Protein AF-0000000072901431 (afdb_homodimer)

Secondary structure (DSSP, 8-state):
----HHHHHHHHHHHHHHHHHHHHHHHHHHHT----SEEEEEEEEETTEEESSTT--EEEEEHHHHHHHHHTT-S-HHHHHHHHHHHTTB-SSSSS-BBB-TTSPBPPHHHHHHHHT--HHHHHHHHHHHHHTTSEEEEE-SS-TTSEEEEE-TTTEE-SSEEEHHHHHHHHHHHH-/----HHHHHHHHHHHHHHHHHHHHHHHHHHHT----SEEEEEEEEETTEEESSTT--EEEEEHHHHHHHHHTT-S-HHHHHHHHHHHTTB-SSSSS-BBB-TTSPBPPHHHHHHHHT--HHHHHHHHHHHHHTTSEEEEE-SS-TTSEEEEE-TTTEE-SSEEEHHHHHHHHHHHH-

InterPro domains:
  IPR036388 Winged helix-like DNA-binding domain superfamily [G3DSA:1.10.10.10] (54-160)
  IPR036390 Winged helix DNA-binding domain superfamily [SSF46785] (60-162)

Radius of gyration: 23.31 Å; Cα contacts (8 Å, |Δi|>4): 521; chains: 2; bounding box: 61×63×44 Å

Structure (mmCIF, N/CA/C/O backbone):
data_AF-0000000072901431-model_v1
#
loop_
_entity.id
_entity.type
_entity.pdbx_description
1 polymer 'MarR family transcriptional regulator'
#
loop_
_atom_site.group_PDB
_atom_site.id
_atom_site.type_symbol
_atom_site.label_atom_id
_atom_site.label_alt_id
_atom_site.label_comp_id
_atom_site.label_asym_id
_atom_site.label_entity_id
_atom_site.label_seq_id
_atom_site.pdbx_PDB_ins_code
_atom_site.Cartn_x
_atom_site.Cartn_y
_atom_site.Cartn_z
_atom_site.occupancy
_atom_site.B_iso_or_equiv
_atom_site.auth_seq_id
_atom_site.auth_comp_id
_atom_site.auth_asym_id
_atom_site.auth_atom_id
_atom_site.pdbx_PDB_model_num
ATOM 1 N N . MET A 1 1 ? -29.453 25.594 11.492 1 40.88 1 MET A N 1
ATOM 2 C CA . MET A 1 1 ? -29.125 24.234 11.07 1 40.88 1 MET A CA 1
ATOM 3 C C . MET A 1 1 ? -27.656 23.906 11.344 1 40.88 1 MET A C 1
ATOM 5 O O . MET A 1 1 ? -26.766 24.703 11.023 1 40.88 1 MET A O 1
ATOM 9 N N . GLY A 1 2 ? -27.344 23.031 12.352 1 54.34 2 GLY A N 1
ATOM 10 C CA . GLY A 1 2 ? -26.031 22.828 12.969 1 54.34 2 GLY A CA 1
ATOM 11 C C . GLY A 1 2 ? -24.984 22.344 11.984 1 54.34 2 GLY A C 1
ATOM 12 O O . GLY A 1 2 ? -25.312 21.609 11.047 1 54.34 2 GLY A O 1
ATOM 13 N N . GLN A 1 3 ? -24.109 23.125 11.664 1 65.69 3 GLN A N 1
ATOM 14 C CA . GLN A 1 3 ? -23 22.766 10.789 1 65.69 3 GLN A CA 1
ATOM 15 C C . GLN A 1 3 ? -22.531 21.344 11.062 1 65.69 3 GLN A C 1
ATOM 17 O O . GLN A 1 3 ? -22.375 20.938 12.219 1 65.69 3 GLN A O 1
ATOM 22 N N . SER A 1 4 ? -22.75 20.484 10.047 1 76.06 4 SER A N 1
ATOM 23 C CA . SER A 1 4 ? -22.25 19.109 10.195 1 76.06 4 SER A CA 1
ATOM 24 C C . SER A 1 4 ? -20.812 19.094 10.664 1 76.06 4 SER A C 1
ATOM 26 O O . SER A 1 4 ? -20.094 20.094 10.516 1 76.06 4 SER A O 1
ATOM 28 N N . ARG A 1 5 ? -20.406 18.141 11.383 1 74.25 5 ARG A N 1
ATOM 29 C CA . ARG A 1 5 ? -19.047 17.969 11.859 1 74.25 5 ARG A CA 1
ATOM 30 C C . ARG A 1 5 ? -18.047 18.109 10.719 1 74.25 5 ARG A C 1
ATOM 32 O O . ARG A 1 5 ? -17 18.734 10.875 1 74.25 5 ARG A O 1
ATOM 39 N N . GLN A 1 6 ? -18.453 17.531 9.602 1 76.19 6 GLN A N 1
ATOM 40 C CA . GLN A 1 6 ? -17.578 17.625 8.438 1 76.19 6 GLN A CA 1
ATOM 41 C C . GLN A 1 6 ? -17.391 19.078 8.016 1 76.19 6 GLN A C 1
ATOM 43 O O . GLN A 1 6 ? -16.281 19.484 7.68 1 76.19 6 GLN A O 1
ATOM 48 N N . GLU A 1 7 ? -18.406 19.75 8 1 75.38 7 GLU A N 1
ATOM 49 C CA . GLU A 1 7 ? -18.344 21.172 7.617 1 75.38 7 GLU A CA 1
ATOM 50 C C . GLU A 1 7 ? -17.5 21.969 8.609 1 75.38 7 GLU A C 1
ATOM 52 O O . GLU A 1 7 ? -16.734 22.859 8.211 1 75.38 7 GLU A O 1
ATOM 57 N N . PHE A 1 8 ? -17.766 21.656 9.82 1 76.75 8 PHE A N 1
ATOM 58 C CA . PHE A 1 8 ? -17 22.312 10.867 1 76.75 8 PHE A CA 1
ATOM 59 C C . PHE A 1 8 ? -15.5 22.062 10.68 1 76.75 8 PHE A C 1
ATOM 61 O O . PHE A 1 8 ? -14.703 23 10.703 1 76.75 8 PHE A O 1
ATOM 68 N N . LEU A 1 9 ? -15.047 20.828 10.445 1 80.25 9 LEU A N 1
ATOM 69 C CA . LEU A 1 9 ? -13.641 20.469 10.297 1 80.25 9 LEU A CA 1
ATOM 70 C C . LEU A 1 9 ? -13.039 21.125 9.055 1 80.25 9 LEU A C 1
ATOM 72 O O . LEU A 1 9 ? -11.898 21.578 9.078 1 80.25 9 LEU A O 1
ATOM 76 N N . GLN A 1 10 ? -13.758 21.141 8.102 1 80.44 10 GLN A N 1
ATOM 77 C CA . GLN A 1 10 ? -13.297 21.812 6.887 1 80.44 10 GLN A CA 1
ATOM 78 C C . GLN A 1 10 ? -13.047 23.297 7.137 1 80.44 10 GLN A C 1
ATOM 80 O O . GLN A 1 10 ? -12.062 23.844 6.648 1 80.44 10 GLN A O 1
ATOM 85 N N . GLU A 1 11 ? -13.938 23.953 7.781 1 78.19 11 GLU A N 1
ATOM 86 C CA . GLU A 1 11 ? -13.75 25.344 8.141 1 78.19 11 GLU A CA 1
ATOM 87 C C . GLU A 1 11 ? -12.477 25.547 8.953 1 78.19 11 GLU A C 1
ATOM 89 O O . GLU A 1 11 ? -11.711 26.484 8.711 1 78.19 11 GLU A O 1
ATOM 94 N N . LEU A 1 12 ? -12.328 24.719 9.883 1 78.62 12 LEU A N 1
ATOM 95 C CA . LEU A 1 12 ? -11.133 24.797 10.719 1 78.62 12 LEU A CA 1
ATOM 96 C C . LEU A 1 12 ? -9.867 24.672 9.867 1 78.62 12 LEU A C 1
ATOM 98 O O . LEU A 1 12 ? -8.891 25.391 10.094 1 78.62 12 LEU A O 1
ATOM 102 N N . GLN A 1 13 ? -9.883 23.703 9 1 82.5 13 GLN A N 1
ATOM 103 C CA . GLN A 1 13 ? -8.758 23.5 8.102 1 82.5 13 GLN A CA 1
ATOM 104 C C . GLN A 1 13 ? -8.461 24.766 7.297 1 82.5 13 GLN A C 1
ATOM 106 O O . GLN A 1 13 ? -7.301 25.172 7.18 1 82.5 13 GLN A O 1
ATOM 111 N N . GLU A 1 14 ? -9.406 25.375 6.805 1 80.62 14 GLU A N 1
ATOM 112 C CA . GLU A 1 14 ? -9.234 26.562 5.969 1 80.62 14 GLU A CA 1
ATOM 113 C C . GLU A 1 14 ? -8.711 27.734 6.777 1 80.62 14 GLU A C 1
ATOM 115 O O . GLU A 1 14 ? -7.75 28.406 6.375 1 80.62 14 GLU A O 1
ATOM 120 N N . VAL A 1 15 ? -9.367 28 7.879 1 76.94 15 VAL A N 1
ATOM 121 C CA . VAL A 1 15 ? -8.961 29.109 8.742 1 76.94 15 VAL A CA 1
ATOM 122 C C . VAL A 1 15 ? -7.539 28.875 9.242 1 76.94 15 VAL A C 1
ATOM 124 O O . VAL A 1 15 ? -6.715 29.797 9.219 1 76.94 15 VAL A O 1
ATOM 127 N N . GLY A 1 16 ? -7.34 27.625 9.641 1 78.06 16 GLY A N 1
ATOM 128 C CA . GLY A 1 16 ? -6.012 27.297 10.133 1 78.06 16 GLY A CA 1
ATOM 129 C C . GLY A 1 16 ? -4.922 27.5 9.094 1 78.06 16 GLY A C 1
ATOM 130 O O . GLY A 1 16 ? -3.859 28.047 9.398 1 78.06 16 GLY A O 1
ATOM 131 N N . GLN A 1 17 ? -5.184 27.031 7.902 1 84.12 17 GLN A N 1
ATOM 132 C CA . GLN A 1 17 ? -4.215 27.156 6.816 1 84.12 17 GLN A CA 1
ATOM 133 C C . GLN A 1 17 ? -3.869 28.609 6.547 1 84.12 17 GLN A C 1
ATOM 135 O O . GLN A 1 17 ? -2.697 28.969 6.379 1 84.12 17 GLN A O 1
ATOM 140 N N . ILE A 1 18 ? -4.828 29.531 6.527 1 80 18 ILE A N 1
ATOM 141 C CA . ILE A 1 18 ? -4.621 30.938 6.266 1 80 18 ILE A CA 1
ATOM 142 C C . ILE A 1 18 ? -3.775 31.562 7.379 1 80 18 ILE A C 1
ATOM 144 O O . ILE A 1 18 ? -2.814 32.281 7.109 1 80 18 ILE A O 1
ATOM 148 N N . ILE A 1 19 ? -4.082 31.219 8.516 1 78.38 19 ILE A N 1
ATOM 149 C CA . ILE A 1 19 ? -3.42 31.812 9.68 1 78.38 19 ILE A CA 1
ATOM 150 C C . ILE A 1 19 ? -1.957 31.375 9.711 1 78.38 19 ILE A C 1
ATOM 152 O O . ILE A 1 19 ? -1.062 32.188 9.922 1 78.38 19 ILE A O 1
ATOM 156 N N . VAL A 1 20 ? -1.787 30.109 9.461 1 80.44 20 VAL A N 1
ATOM 157 C CA . VAL A 1 20 ? -0.427 29.594 9.562 1 80.44 20 VAL A CA 1
ATOM 158 C C . VAL A 1 20 ? 0.434 30.172 8.445 1 80.44 20 VAL A C 1
ATOM 160 O O . VAL A 1 20 ? 1.586 30.562 8.672 1 80.44 20 VAL A O 1
ATOM 163 N N . ASN A 1 21 ? -0.063 30.219 7.312 1 81.5 21 ASN A N 1
ATOM 164 C CA . ASN A 1 21 ? 0.688 30.812 6.207 1 81.5 21 ASN A CA 1
ATOM 165 C C . ASN A 1 21 ? 1.12 32.25 6.52 1 81.5 21 ASN A C 1
ATOM 167 O O . ASN A 1 21 ? 2.275 32.594 6.293 1 81.5 21 ASN A O 1
ATOM 171 N N . ASN A 1 22 ? 0.231 33 7.035 1 80.88 22 ASN A N 1
ATOM 172 C CA . ASN A 1 22 ? 0.525 34.406 7.355 1 80.88 22 ASN A CA 1
ATOM 173 C C . ASN A 1 22 ? 1.545 34.531 8.484 1 80.88 22 ASN A C 1
ATOM 175 O O . ASN A 1 22 ? 2.461 35.344 8.414 1 80.88 22 ASN A O 1
ATOM 179 N N . ALA A 1 23 ? 1.368 33.719 9.445 1 75.94 23 ALA A N 1
ATOM 180 C CA . ALA A 1 23 ? 2.268 33.75 10.602 1 75.94 23 ALA A CA 1
ATOM 181 C C . ALA A 1 23 ? 3.689 33.375 10.195 1 75.94 23 ALA A C 1
ATOM 183 O O . ALA A 1 23 ? 4.656 33.969 10.664 1 75.94 23 ALA A O 1
ATOM 184 N N . ILE A 1 24 ? 3.807 32.438 9.375 1 78.44 24 ILE A N 1
ATOM 185 C CA . ILE A 1 24 ? 5.121 31.969 8.953 1 78.44 24 ILE A CA 1
ATOM 186 C C . ILE A 1 24 ? 5.777 33.031 8.07 1 78.44 24 ILE A C 1
ATOM 188 O O . ILE A 1 24 ? 6.973 33.312 8.203 1 78.44 24 ILE A O 1
ATOM 192 N N . LYS A 1 25 ? 5.016 33.531 7.238 1 80.5 25 LYS A N 1
ATOM 193 C CA . LYS A 1 25 ? 5.531 34.625 6.422 1 80.5 25 LYS A CA 1
ATOM 194 C C . LYS A 1 25 ? 6.082 35.75 7.293 1 80.5 25 LYS A C 1
ATOM 196 O O . LYS A 1 25 ? 7.18 36.25 7.043 1 80.5 25 LYS A O 1
ATOM 201 N N . ASP A 1 26 ? 5.328 36.125 8.289 1 78.62 26 ASP A N 1
ATOM 202 C CA . ASP A 1 26 ? 5.742 37.188 9.219 1 78.62 26 ASP A CA 1
ATOM 203 C C . ASP A 1 26 ? 7.039 36.812 9.922 1 78.62 26 ASP A C 1
ATOM 205 O O . ASP A 1 26 ? 7.934 37.625 10.094 1 78.62 26 ASP A O 1
ATOM 209 N N . HIS A 1 27 ? 7.074 35.562 10.312 1 76.5 27 HIS A N 1
ATOM 210 C CA . HIS A 1 27 ? 8.258 35.062 11.008 1 76.5 27 HIS A CA 1
ATOM 211 C C . HIS A 1 27 ? 9.484 35.125 10.102 1 76.5 27 HIS A C 1
ATOM 213 O O . HIS A 1 27 ? 10.57 35.5 10.539 1 76.5 27 HIS A O 1
ATOM 219 N N . MET A 1 28 ? 9.305 34.75 8.961 1 79.06 28 MET A N 1
ATOM 220 C CA . MET A 1 28 ? 10.391 34.75 7.984 1 79.06 28 MET A CA 1
ATOM 221 C C . MET A 1 28 ? 10.891 36.188 7.742 1 79.06 28 MET A C 1
ATOM 223 O O . MET A 1 28 ? 12.094 36.438 7.691 1 79.06 28 MET A O 1
ATOM 227 N N . GLU A 1 29 ? 10.039 37.094 7.594 1 79.44 29 GLU A N 1
ATOM 228 C CA . GLU A 1 29 ? 10.383 38.5 7.371 1 79.44 29 GLU A CA 1
ATOM 229 C C . GLU A 1 29 ? 11.102 39.094 8.578 1 79.44 29 GLU A C 1
ATOM 231 O O . GLU A 1 29 ? 12.094 39.812 8.422 1 79.44 29 GLU A O 1
ATOM 236 N N . ALA A 1 30 ? 10.633 38.719 9.734 1 76.88 30 ALA A N 1
ATOM 237 C CA . ALA A 1 30 ? 11.195 39.219 10.977 1 76.88 30 ALA A CA 1
ATOM 238 C C . ALA A 1 30 ? 12.641 38.75 11.164 1 76.88 30 ALA A C 1
ATOM 240 O O . ALA A 1 30 ? 13.453 39.469 11.773 1 76.88 30 ALA A O 1
ATOM 241 N N . HIS A 1 31 ? 12.938 37.594 10.625 1 77.94 31 HIS A N 1
ATOM 242 C CA . HIS A 1 31 ? 14.258 37.031 10.859 1 77.94 31 HIS A CA 1
ATOM 243 C C . HIS A 1 31 ? 15.102 37.062 9.586 1 77.94 31 HIS A C 1
ATOM 245 O O . HIS A 1 31 ? 16.203 36.531 9.555 1 77.94 31 HIS A O 1
ATOM 251 N N . ASP A 1 32 ? 14.594 37.656 8.57 1 78.19 32 ASP A N 1
ATOM 252 C CA . ASP A 1 32 ? 15.289 37.844 7.297 1 78.19 32 ASP A CA 1
ATOM 253 C C . ASP A 1 32 ? 15.688 36.5 6.688 1 78.19 32 ASP A C 1
ATOM 255 O O . ASP A 1 32 ? 16.797 36.344 6.176 1 78.19 32 ASP A O 1
ATOM 259 N N . TYR A 1 33 ? 14.875 35.5 6.984 1 72.75 33 TYR A N 1
ATOM 260 C CA . TYR A 1 33 ? 15.102 34.219 6.309 1 72.75 33 TYR A CA 1
ATOM 261 C C . TYR A 1 33 ? 14.734 34.312 4.832 1 72.75 33 TYR A C 1
ATOM 263 O O . TYR A 1 33 ? 13.719 34.906 4.477 1 72.75 33 TYR A O 1
ATOM 271 N N . LYS A 1 34 ? 15.625 33.875 3.949 1 72.62 34 LYS A N 1
ATOM 272 C CA . LYS A 1 34 ? 15.398 33.906 2.508 1 72.62 34 LYS A CA 1
ATOM 273 C C . LYS A 1 34 ? 15.156 32.5 1.962 1 72.62 34 LYS A C 1
ATOM 275 O O . LYS A 1 34 ? 15.062 32.312 0.748 1 72.62 34 LYS A O 1
ATOM 280 N N . GLU A 1 35 ? 14.977 31.562 2.781 1 64.69 35 GLU A N 1
ATOM 281 C CA . GLU A 1 35 ? 14.82 30.172 2.348 1 64.69 35 GLU A CA 1
ATOM 282 C C . GLU A 1 35 ? 13.484 29.969 1.632 1 64.69 35 GLU A C 1
ATOM 284 O O . GLU A 1 35 ? 12.461 30.484 2.064 1 64.69 35 GLU A O 1
ATOM 289 N N . THR A 1 36 ? 13.75 29.469 0.375 1 74 36 THR A N 1
ATOM 290 C CA . THR A 1 36 ? 12.57 29.125 -0.417 1 74 36 THR A CA 1
ATOM 291 C C . THR A 1 36 ? 12.469 27.625 -0.616 1 74 36 THR A C 1
ATOM 293 O O . THR A 1 36 ? 13.289 26.859 -0.093 1 74 36 THR A O 1
ATOM 296 N N . GLY A 1 37 ? 11.453 27.188 -1.1 1 71.31 37 GLY A N 1
ATOM 297 C CA . GLY A 1 37 ? 11.312 25.797 -1.484 1 71.31 37 GLY A CA 1
ATOM 298 C C . GLY A 1 37 ? 10.625 24.953 -0.426 1 71.31 37 GLY A C 1
ATOM 299 O O . GLY A 1 37 ? 11.102 23.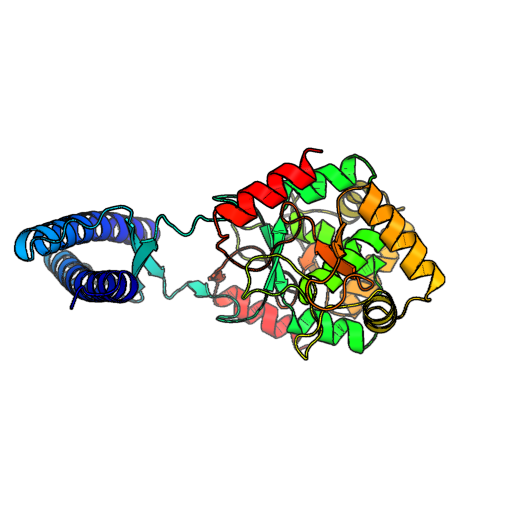859 -0.083 1 71.31 37 GLY A O 1
ATOM 300 N N . TYR A 1 38 ? 9.773 25.5 0.232 1 73.19 38 TYR A N 1
ATOM 301 C CA . TYR A 1 38 ? 8.953 24.734 1.163 1 73.19 38 TYR A CA 1
ATOM 302 C C . TYR A 1 38 ? 7.492 25.156 1.08 1 73.19 38 TYR A C 1
ATOM 304 O O . TYR A 1 38 ? 7.184 26.234 0.571 1 73.19 38 TYR A O 1
ATOM 312 N N . ASP A 1 39 ? 6.547 24.25 1.413 1 78.56 39 ASP A N 1
ATOM 313 C CA . ASP A 1 39 ? 5.141 24.562 1.629 1 78.56 39 ASP A CA 1
ATOM 314 C C . ASP A 1 39 ? 4.68 24.109 3.01 1 78.56 39 ASP A C 1
ATOM 316 O O . ASP A 1 39 ? 5.305 23.234 3.621 1 78.56 39 ASP A O 1
ATOM 320 N N . ILE A 1 40 ? 3.66 24.859 3.479 1 77.81 40 ILE A N 1
ATOM 321 C CA . ILE A 1 40 ? 3.111 24.5 4.781 1 77.81 40 ILE A CA 1
ATOM 322 C C . ILE A 1 40 ? 1.683 23.984 4.617 1 77.81 40 ILE A C 1
ATOM 324 O O . ILE A 1 40 ? 0.884 24.578 3.885 1 77.81 40 ILE A O 1
ATOM 328 N N . SER A 1 41 ? 1.445 22.828 5.156 1 81.19 41 SER A N 1
ATOM 329 C CA . SER A 1 41 ? 0.089 22.281 5.16 1 81.19 41 SER A CA 1
ATOM 330 C C . SER A 1 41 ? -0.384 21.984 6.578 1 81.19 41 SER A C 1
ATOM 332 O O . SER A 1 41 ? 0.413 21.609 7.438 1 81.19 41 SER A O 1
ATOM 334 N N . ILE A 1 42 ? -1.74 22.312 6.852 1 79.31 42 ILE A N 1
ATOM 335 C CA . ILE A 1 42 ? -2.352 22 8.141 1 79.31 42 ILE A CA 1
ATOM 336 C C . ILE A 1 42 ? -3.256 20.781 8.008 1 79.31 42 ILE A C 1
ATOM 338 O O . ILE A 1 42 ? -3.922 20.594 6.984 1 79.31 42 ILE A O 1
ATOM 342 N N . LYS A 1 43 ? -3.17 19.953 8.977 1 77.25 43 LYS A N 1
ATOM 343 C CA . LYS A 1 43 ? -4.059 18.797 9.023 1 77.25 43 LYS A CA 1
ATOM 344 C C . LYS A 1 43 ? -4.883 18.781 10.312 1 77.25 43 LYS A C 1
ATOM 346 O O . LYS A 1 43 ? -4.348 19.016 11.398 1 77.25 43 LYS A O 1
ATOM 351 N N . ILE A 1 44 ? -6.234 18.672 10.117 1 75.75 44 ILE A N 1
ATOM 352 C CA . ILE A 1 44 ? -7.117 18.484 11.266 1 75.75 44 ILE A CA 1
ATOM 353 C C . ILE A 1 44 ? -7.387 16.984 11.469 1 75.75 44 ILE A C 1
ATOM 355 O O . ILE A 1 44 ? -7.887 16.312 10.57 1 75.75 44 ILE A O 1
ATOM 359 N N . ASN A 1 45 ? -6.977 16.531 12.586 1 72.5 45 ASN A N 1
ATOM 360 C CA . ASN A 1 45 ? -7.188 15.133 12.922 1 72.5 45 ASN A CA 1
ATOM 361 C C . ASN A 1 45 ? -8.484 14.93 13.711 1 72.5 45 ASN A C 1
ATOM 363 O O . ASN A 1 45 ? -8.641 15.484 14.797 1 72.5 45 ASN A O 1
ATOM 367 N N . ASP A 1 46 ? -9.438 14.289 13.086 1 71.88 46 ASP A N 1
ATOM 368 C CA . ASP A 1 46 ? -10.703 13.914 13.719 1 71.88 46 ASP A CA 1
ATOM 369 C C . ASP A 1 46 ? -10.516 12.727 14.656 1 71.88 46 ASP A C 1
ATOM 371 O O . ASP A 1 46 ? -10.102 11.648 14.227 1 71.88 46 ASP A O 1
ATOM 375 N N . HIS A 1 47 ? -10.93 12.992 15.875 1 71.56 47 HIS A N 1
ATOM 376 C CA . HIS A 1 47 ? -10.711 11.953 16.875 1 71.56 47 HIS A CA 1
ATOM 377 C C . HIS A 1 47 ? -11.602 10.742 16.609 1 71.56 47 HIS A C 1
ATOM 379 O O . HIS A 1 47 ? -11.359 9.656 17.156 1 71.56 47 HIS A O 1
ATOM 385 N N . ASN A 1 48 ? -12.664 10.953 15.781 1 70.56 48 ASN A N 1
ATOM 386 C CA . ASN A 1 48 ? -13.492 9.805 15.43 1 70.56 48 ASN A CA 1
ATOM 387 C C . ASN A 1 48 ? -12.805 8.922 14.383 1 70.56 48 ASN A C 1
ATOM 389 O O . ASN A 1 48 ? -13.258 7.812 14.109 1 70.56 48 ASN A O 1
ATOM 393 N N . GLN A 1 49 ? -11.781 9.43 13.828 1 72.31 49 GLN A N 1
ATOM 394 C CA . GLN A 1 49 ? -10.953 8.695 12.875 1 72.31 49 GLN A CA 1
ATOM 395 C C . GLN A 1 49 ? -9.562 8.43 13.453 1 72.31 49 GLN A C 1
ATOM 397 O O . GLN A 1 49 ? -8.891 9.344 13.922 1 72.31 49 GLN A O 1
ATOM 402 N N . VAL A 1 50 ? -9.352 7.207 13.562 1 75.25 50 VAL A N 1
ATOM 403 C CA . VAL A 1 50 ? -8.047 6.867 14.109 1 75.25 50 VAL A CA 1
ATOM 404 C C . VAL A 1 50 ? -7.176 6.242 13.016 1 75.25 50 VAL A C 1
ATOM 406 O O . VAL A 1 50 ? -7.688 5.594 12.102 1 75.25 50 VAL A O 1
ATOM 409 N N . PRO A 1 51 ? -5.949 6.594 13.055 1 76.62 51 PRO A N 1
ATOM 410 C CA . PRO A 1 51 ? -5.066 5.926 12.094 1 76.62 51 PRO A CA 1
ATOM 411 C C . PRO A 1 51 ? -5.109 4.402 12.219 1 76.62 51 PRO A C 1
ATOM 413 O O . PRO A 1 51 ? -5.137 3.871 13.336 1 76.62 51 PRO A O 1
ATOM 416 N N . TRP A 1 52 ? -5.32 3.895 11.008 1 80.12 52 TRP A N 1
ATOM 417 C CA . TRP A 1 52 ? -5.18 2.441 11.008 1 80.12 52 TRP A CA 1
ATOM 418 C C . TRP A 1 52 ? -3.717 2.039 11.172 1 80.12 52 TRP A C 1
ATOM 420 O O . TRP A 1 52 ? -2.852 2.504 10.43 1 80.12 52 TRP A O 1
ATOM 430 N N . LYS A 1 53 ? -3.326 1.311 12.156 1 79.5 53 LYS A N 1
ATOM 431 C CA . LYS A 1 53 ? -2.004 0.785 12.477 1 79.5 53 LYS A CA 1
ATOM 432 C C . LYS A 1 53 ? -0.935 1.866 12.344 1 79.5 53 LYS A C 1
ATOM 434 O O . LYS A 1 53 ? -0.105 1.818 11.43 1 79.5 53 LYS A O 1
ATOM 439 N N . ARG A 1 54 ? -0.847 2.629 13.289 1 74.88 54 ARG A N 1
ATOM 440 C CA . ARG A 1 54 ? 0.122 3.719 13.336 1 74.88 54 ARG A CA 1
ATOM 441 C C . ARG A 1 54 ? 1.55 3.184 13.336 1 74.88 54 ARG A C 1
ATOM 443 O O . ARG A 1 54 ? 1.846 2.193 14.008 1 74.88 54 ARG A O 1
ATOM 450 N N . ASN A 1 55 ? 2.398 3.574 12.484 1 78.94 55 ASN A N 1
ATOM 451 C CA . ASN A 1 55 ? 3.836 3.328 12.477 1 78.94 55 ASN A CA 1
ATOM 452 C C . ASN A 1 55 ? 4.168 1.963 11.875 1 78.94 55 ASN A C 1
ATOM 454 O O . ASN A 1 55 ? 5.316 1.518 11.938 1 78.94 55 ASN A O 1
ATOM 458 N N . ALA A 1 56 ? 3.105 1.227 11.516 1 88.31 56 ALA A N 1
ATOM 459 C CA . ALA A 1 56 ? 3.387 -0.062 10.891 1 88.31 56 ALA A CA 1
ATOM 460 C C . ALA A 1 56 ? 4.09 0.121 9.547 1 88.31 56 ALA A C 1
ATOM 462 O O . ALA A 1 56 ? 3.758 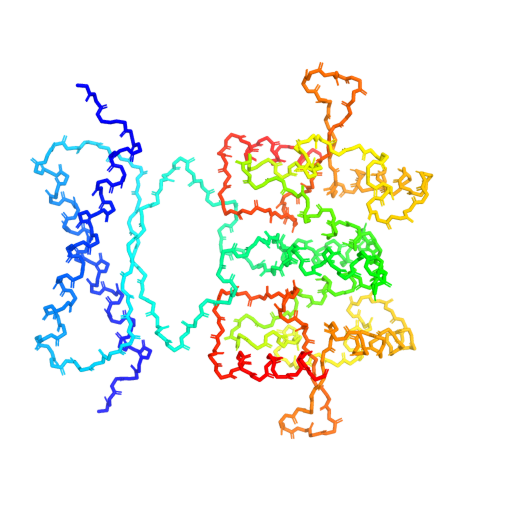1.033 8.789 1 88.31 56 ALA A O 1
ATOM 463 N N . LEU A 1 57 ? 5.047 -0.782 9.359 1 89.5 57 LEU A N 1
ATOM 464 C CA . LEU A 1 57 ? 5.707 -0.799 8.055 1 89.5 57 LEU A CA 1
ATOM 465 C C . LEU A 1 57 ? 4.797 -1.403 6.992 1 89.5 57 LEU A C 1
ATOM 467 O O . LEU A 1 57 ? 4.129 -2.41 7.242 1 89.5 57 LEU A O 1
ATOM 471 N N . PHE A 1 58 ? 4.77 -0.718 5.852 1 92.62 58 PHE A N 1
ATOM 472 C CA . PHE A 1 58 ? 3.965 -1.237 4.754 1 92.62 58 PHE A CA 1
ATOM 473 C C . PHE A 1 58 ? 4.598 -0.893 3.408 1 92.62 58 PHE A C 1
ATOM 475 O O . PHE A 1 58 ? 5.426 0.015 3.322 1 92.62 58 PHE A O 1
ATOM 482 N N . SER A 1 59 ? 4.281 -1.709 2.451 1 93.19 59 SER A N 1
ATOM 483 C CA . SER A 1 59 ? 4.551 -1.366 1.059 1 93.19 59 SER A CA 1
ATOM 484 C C . SER A 1 59 ? 3.273 -0.979 0.324 1 93.19 59 SER A C 1
ATOM 486 O O . SER A 1 59 ? 2.182 -1.418 0.692 1 93.19 59 SER A O 1
ATOM 488 N N . LYS A 1 60 ? 3.459 -0.13 -0.614 1 92.88 60 LYS A N 1
ATOM 489 C CA . LYS A 1 60 ? 2.346 0.337 -1.433 1 92.88 60 LYS A CA 1
ATOM 490 C C . LYS A 1 60 ? 2.252 -0.45 -2.736 1 92.88 60 LYS A C 1
ATOM 492 O O . LYS A 1 60 ? 3.273 -0.768 -3.35 1 92.88 60 LYS A O 1
ATOM 497 N N . VAL A 1 61 ? 1.064 -0.81 -3.109 1 95.25 61 VAL A N 1
ATOM 498 C CA . VAL A 1 61 ? 0.75 -1.326 -4.438 1 95.25 61 VAL A CA 1
ATOM 499 C C . VAL A 1 61 ? -0.105 -0.313 -5.195 1 95.25 61 VAL A C 1
ATOM 501 O O . VAL A 1 61 ? -1.247 -0.046 -4.816 1 95.25 61 VAL A O 1
ATOM 504 N N . PHE A 1 62 ? 0.437 0.173 -6.25 1 94.56 62 PHE A N 1
ATOM 505 C CA . PHE A 1 62 ? -0.29 1.194 -6.996 1 94.56 62 PHE A CA 1
ATOM 506 C C . PHE A 1 62 ? -1.306 0.557 -7.938 1 94.56 62 PHE A C 1
ATOM 508 O O . PHE A 1 62 ? -0.946 -0.264 -8.781 1 94.56 62 PHE A O 1
ATOM 515 N N . VAL A 1 63 ? -2.539 1.01 -7.855 1 93.19 63 VAL A N 1
ATOM 516 C CA . VAL A 1 63 ? -3.713 0.343 -8.414 1 93.19 63 VAL A CA 1
ATOM 517 C C . VAL A 1 63 ? -3.658 0.387 -9.938 1 93.19 63 VAL A C 1
ATOM 519 O O . VAL A 1 63 ? -3.73 -0.652 -10.594 1 93.19 63 VAL A O 1
ATOM 522 N N . LYS A 1 64 ? -3.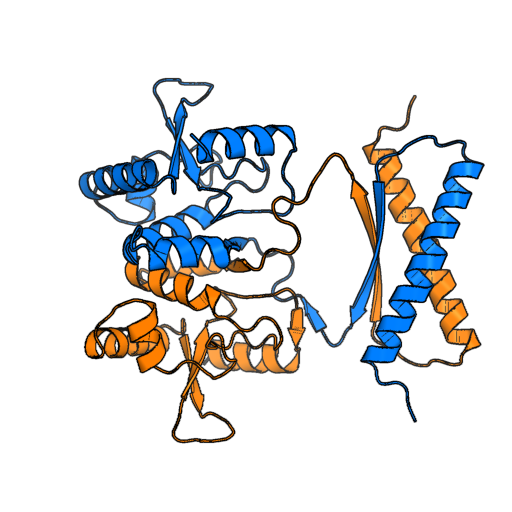432 1.512 -10.445 1 93.38 64 LYS A N 1
ATOM 523 C CA . LYS A 1 64 ? -3.529 1.69 -11.891 1 93.38 64 LYS A CA 1
ATOM 524 C C . LYS A 1 64 ? -2.49 0.845 -12.625 1 93.38 64 LYS A C 1
ATOM 526 O O . LYS A 1 64 ? -2.814 0.156 -13.594 1 93.38 64 LYS A O 1
ATOM 531 N N . GLU A 1 65 ? -1.282 0.88 -12.164 1 92.44 65 GLU A N 1
ATOM 532 C CA . GLU A 1 65 ? -0.201 0.169 -12.844 1 92.44 65 GLU A CA 1
ATOM 533 C C . GLU A 1 65 ? -0.373 -1.342 -12.719 1 92.44 65 GLU A C 1
ATOM 535 O O . GLU A 1 65 ? -0.148 -2.078 -13.68 1 92.44 65 GLU A O 1
ATOM 540 N N . LEU A 1 66 ? -0.773 -1.778 -11.555 1 94.94 66 LEU A N 1
ATOM 541 C CA . LEU A 1 66 ? -1.016 -3.207 -11.391 1 94.94 66 LEU A CA 1
ATOM 542 C C . LEU A 1 66 ? -2.135 -3.678 -12.312 1 94.94 66 LEU A C 1
ATOM 544 O O . LEU A 1 66 ? -1.986 -4.684 -13.008 1 94.94 66 LEU A O 1
ATOM 548 N N . GLU A 1 67 ? -3.186 -2.963 -12.383 1 93.31 67 GLU A N 1
ATOM 549 C CA . GLU A 1 67 ? -4.324 -3.342 -13.211 1 93.31 67 GLU A CA 1
ATOM 550 C C . GLU A 1 67 ? -3.941 -3.371 -14.688 1 93.31 67 GLU A C 1
ATOM 552 O O . GLU A 1 67 ? -4.383 -4.25 -15.43 1 93.31 67 GLU A O 1
ATOM 557 N N . ASN A 1 68 ? -3.166 -2.422 -15.07 1 93.81 68 ASN A N 1
ATOM 558 C CA . ASN A 1 68 ? -2.703 -2.389 -16.453 1 93.81 68 ASN A CA 1
ATOM 559 C C . ASN A 1 68 ? -1.896 -3.635 -16.797 1 93.81 68 ASN A C 1
ATOM 561 O O . ASN A 1 68 ? -2.098 -4.234 -17.859 1 93.81 68 ASN A O 1
ATOM 565 N N . LYS A 1 69 ? -1.039 -4.066 -15.93 1 92.81 69 LYS A N 1
ATOM 566 C CA . LYS A 1 69 ? -0.212 -5.246 -16.156 1 92.81 69 LYS A CA 1
ATOM 567 C C . LYS A 1 69 ? -1.062 -6.516 -16.203 1 92.81 69 LYS A C 1
ATOM 569 O O . LYS A 1 69 ? -0.814 -7.406 -17.016 1 92.81 69 LYS A O 1
ATOM 574 N N . MET A 1 70 ? -2.033 -6.562 -15.359 1 91.5 70 MET A N 1
ATOM 575 C CA . MET A 1 70 ? -2.904 -7.73 -15.297 1 91.5 70 MET A CA 1
ATOM 576 C C . MET A 1 70 ? -3.781 -7.828 -16.547 1 91.5 70 MET A C 1
ATOM 578 O O . MET A 1 70 ? -3.973 -8.914 -17.094 1 91.5 70 MET A O 1
ATOM 582 N N . LYS A 1 71 ? -4.301 -6.738 -16.953 1 90.88 71 LYS A N 1
ATOM 583 C CA . LYS A 1 71 ? -5.148 -6.703 -18.141 1 90.88 71 LYS A CA 1
ATOM 584 C C . LYS A 1 71 ? -4.379 -7.16 -19.375 1 90.88 71 LYS A C 1
ATOM 586 O O . LYS A 1 71 ? -4.938 -7.836 -20.25 1 90.88 71 LYS A O 1
ATOM 591 N N . LYS A 1 72 ? -3.162 -6.801 -19.422 1 91.69 72 LYS A N 1
ATOM 592 C CA . LYS A 1 72 ? -2.318 -7.172 -20.562 1 91.69 72 LYS A CA 1
ATOM 593 C C . LYS A 1 72 ? -1.795 -8.602 -20.406 1 91.69 72 LYS A C 1
ATOM 595 O O . LYS A 1 72 ? -1.067 -9.094 -21.281 1 91.69 72 LYS A O 1
ATOM 600 N N . ARG A 1 73 ? -2.119 -9.219 -19.344 1 89.62 73 ARG A N 1
ATOM 601 C CA . ARG A 1 73 ? -1.7 -10.586 -19.047 1 89.62 73 ARG A CA 1
ATOM 602 C C . ARG A 1 73 ? -0.179 -10.703 -19.047 1 89.62 73 ARG A C 1
ATOM 604 O O . ARG A 1 73 ? 0.375 -11.672 -19.562 1 89.62 73 ARG A O 1
ATOM 611 N N . GLU A 1 74 ? 0.472 -9.672 -18.453 1 92.19 74 GLU A N 1
ATOM 612 C CA . GLU A 1 74 ? 1.928 -9.641 -18.359 1 92.19 74 GLU A CA 1
ATOM 613 C C . GLU A 1 74 ? 2.41 -10.336 -17.094 1 92.19 74 GLU A C 1
ATOM 615 O O . GLU A 1 74 ? 3.588 -10.68 -16.969 1 92.19 74 GLU A O 1
ATOM 620 N N . LEU A 1 75 ? 1.486 -10.523 -16.234 1 95.5 75 LEU A N 1
ATOM 621 C CA . LEU A 1 75 ? 1.813 -11.148 -14.953 1 95.5 75 LEU A CA 1
ATOM 622 C C . LEU A 1 75 ? 0.807 -12.242 -14.609 1 95.5 75 LEU A C 1
ATOM 624 O O . LEU A 1 75 ? -0.395 -12.07 -14.828 1 95.5 75 LEU A O 1
ATOM 628 N N . THR A 1 76 ? 1.337 -13.32 -14.125 1 95.88 76 THR A N 1
ATOM 629 C CA . THR A 1 76 ? 0.471 -14.305 -13.492 1 95.88 76 THR A CA 1
ATOM 630 C C . THR A 1 76 ? 0.219 -13.945 -12.031 1 95.88 76 THR A C 1
ATOM 632 O O . THR A 1 76 ? 0.948 -13.133 -11.453 1 95.88 76 THR A O 1
ATOM 635 N N . LEU A 1 77 ? -0.817 -14.586 -11.453 1 97.12 77 LEU A N 1
ATOM 636 C CA . LEU A 1 77 ? -1.107 -14.32 -10.047 1 97.12 77 LEU A CA 1
ATOM 637 C C . LEU A 1 77 ? 0.061 -14.75 -9.164 1 97.12 77 LEU A C 1
ATOM 639 O O . LEU A 1 77 ? 0.35 -14.102 -8.148 1 97.12 77 LEU A O 1
ATOM 643 N N . GLU A 1 78 ? 0.698 -15.805 -9.539 1 97.31 78 GLU A N 1
ATOM 644 C CA . GLU A 1 78 ? 1.855 -16.25 -8.773 1 97.31 78 GLU A CA 1
ATOM 645 C C . GLU A 1 78 ? 2.99 -15.234 -8.836 1 97.31 78 GLU A C 1
ATOM 647 O O . GLU A 1 78 ? 3.668 -14.992 -7.836 1 97.31 78 GLU A O 1
ATOM 652 N N . GLN A 1 79 ? 3.158 -14.656 -9.961 1 97.62 79 GLN A N 1
ATOM 653 C CA . GLN A 1 79 ? 4.172 -13.617 -10.102 1 97.62 79 GLN A CA 1
ATOM 654 C C . GLN A 1 79 ? 3.82 -12.383 -9.281 1 97.62 79 GLN A C 1
ATOM 656 O O . GLN A 1 79 ? 4.688 -11.789 -8.641 1 97.62 79 GLN A O 1
ATOM 661 N N . VAL A 1 80 ? 2.594 -12.023 -9.297 1 97.94 80 VAL A N 1
ATOM 662 C CA . VAL A 1 80 ? 2.139 -10.922 -8.453 1 97.94 80 VAL A CA 1
ATOM 663 C C . VAL A 1 80 ? 2.391 -11.258 -6.984 1 97.94 80 VAL A C 1
ATOM 665 O O . VAL A 1 80 ? 2.824 -10.398 -6.211 1 97.94 80 VAL A O 1
ATOM 668 N N . GLY A 1 81 ? 2.109 -12.469 -6.637 1 98.25 81 GLY A N 1
ATOM 669 C CA . GLY A 1 81 ? 2.385 -12.914 -5.281 1 98.25 81 GLY A CA 1
ATOM 670 C C . GLY A 1 81 ? 3.848 -12.789 -4.895 1 98.25 81 GLY A C 1
ATOM 671 O O . GLY A 1 81 ? 4.168 -12.305 -3.811 1 98.25 81 GLY A O 1
ATOM 672 N N . LEU A 1 82 ? 4.668 -13.266 -5.766 1 98.31 82 LEU A N 1
ATOM 673 C CA . LEU A 1 82 ? 6.098 -13.148 -5.516 1 98.31 82 LEU A CA 1
ATOM 674 C C . LEU A 1 82 ? 6.5 -11.688 -5.32 1 98.31 82 LEU A C 1
ATOM 676 O O . LEU A 1 82 ? 7.176 -11.352 -4.348 1 98.31 82 LEU A O 1
ATOM 680 N N . LEU A 1 83 ? 6.062 -10.836 -6.219 1 97.94 83 LEU A N 1
ATOM 681 C CA . LEU A 1 83 ? 6.398 -9.422 -6.164 1 97.94 83 LEU A CA 1
ATOM 682 C C . LEU A 1 83 ? 5.883 -8.789 -4.875 1 97.94 83 LEU A C 1
ATOM 684 O O . LEU A 1 83 ? 6.559 -7.949 -4.273 1 97.94 83 LEU A O 1
ATOM 688 N N . THR A 1 84 ? 4.746 -9.211 -4.473 1 98.12 84 THR A N 1
ATOM 689 C CA . THR A 1 84 ? 4.16 -8.703 -3.234 1 98.12 84 THR A CA 1
ATOM 690 C C . THR A 1 84 ? 4.992 -9.133 -2.029 1 98.12 84 THR A C 1
ATOM 692 O O . THR A 1 84 ? 5.301 -8.32 -1.158 1 98.12 84 THR A O 1
ATOM 695 N N . CYS A 1 85 ? 5.355 -10.32 -1.981 1 97.62 85 CYS A N 1
ATOM 696 C CA . CYS A 1 85 ? 6.199 -10.789 -0.89 1 97.62 85 CYS A CA 1
ATOM 697 C C . CYS A 1 85 ? 7.531 -10.055 -0.873 1 97.62 85 CYS A C 1
ATOM 699 O O . CYS A 1 85 ? 8.008 -9.648 0.188 1 97.62 85 CYS A O 1
ATOM 701 N N . LEU A 1 86 ? 8.086 -9.906 -1.996 1 97 86 LEU A N 1
ATOM 702 C CA . LEU A 1 86 ? 9.359 -9.203 -2.086 1 97 86 LEU A CA 1
ATOM 703 C C . LEU A 1 86 ? 9.211 -7.746 -1.674 1 97 86 LEU A C 1
ATOM 705 O O . LEU A 1 86 ? 10.133 -7.16 -1.109 1 97 86 LEU A O 1
ATOM 709 N N . SER A 1 87 ? 8.062 -7.137 -1.955 1 95.56 87 SER A N 1
ATOM 710 C CA . SER A 1 87 ? 7.852 -5.734 -1.616 1 95.56 87 SER A CA 1
ATOM 711 C C . SER A 1 87 ? 7.957 -5.508 -0.112 1 95.56 87 SER A C 1
ATOM 713 O O . SER A 1 87 ? 8.234 -4.391 0.333 1 95.56 87 SER A O 1
ATOM 715 N N . ALA A 1 88 ? 7.762 -6.531 0.655 1 93 88 ALA A N 1
ATOM 716 C CA . ALA A 1 88 ? 7.914 -6.453 2.105 1 93 88 ALA A CA 1
ATOM 717 C C . ALA A 1 88 ? 9.383 -6.297 2.492 1 93 88 ALA A C 1
ATOM 719 O O . ALA A 1 88 ? 9.695 -5.969 3.639 1 93 88 ALA A O 1
ATOM 720 N N . ARG A 1 89 ? 10.234 -6.457 1.565 1 93.38 89 ARG A N 1
ATOM 721 C CA . ARG A 1 89 ? 11.664 -6.422 1.838 1 93.38 89 ARG A CA 1
ATOM 722 C C . ARG A 1 89 ? 12.32 -5.203 1.193 1 93.38 89 ARG A C 1
ATOM 724 O O . ARG A 1 89 ? 13.547 -5.129 1.097 1 93.38 89 ARG A O 1
ATOM 731 N N . LEU A 1 90 ? 11.5 -4.312 0.729 1 92.19 90 LEU A N 1
ATOM 732 C CA . LEU A 1 90 ? 12.031 -3.07 0.177 1 92.19 90 LEU A CA 1
ATOM 733 C C . LEU A 1 90 ? 12.602 -2.186 1.278 1 92.19 90 LEU A C 1
ATOM 735 O O . LEU A 1 90 ? 12 -2.053 2.348 1 92.19 90 LEU A O 1
ATOM 739 N N . ASP A 1 91 ? 13.727 -1.636 0.966 1 82.81 91 ASP A N 1
ATOM 740 C CA . ASP A 1 91 ? 14.367 -0.711 1.896 1 82.81 91 ASP A CA 1
ATOM 741 C C . ASP A 1 91 ? 13.656 0.641 1.902 1 82.81 91 ASP A C 1
ATOM 743 O O . ASP A 1 91 ? 13.602 1.323 0.877 1 82.81 91 ASP A O 1
ATOM 747 N N . ILE A 1 92 ? 13.133 1.045 2.957 1 71.94 92 ILE A N 1
ATOM 748 C CA . ILE A 1 92 ? 12.398 2.297 3.08 1 71.94 92 ILE A CA 1
ATOM 749 C C . ILE A 1 92 ? 13.375 3.463 3.203 1 71.94 92 ILE A C 1
ATOM 751 O O . ILE A 1 92 ? 13.055 4.594 2.824 1 71.94 92 ILE A O 1
ATOM 755 N N . LYS A 1 93 ? 14.516 3.207 3.719 1 63.47 93 LYS A N 1
ATOM 756 C CA . LYS A 1 93 ? 15.469 4.254 4.09 1 63.47 93 LYS A CA 1
ATOM 757 C C . LYS A 1 93 ? 16.062 4.922 2.852 1 63.47 93 LYS A C 1
ATOM 759 O O . LYS A 1 93 ? 16.297 6.133 2.844 1 63.47 93 LYS A O 1
ATOM 764 N N . ASP A 1 94 ? 16.344 4.07 1.902 1 57.06 94 ASP A N 1
ATOM 765 C CA . ASP A 1 94 ? 17.125 4.641 0.801 1 57.06 94 ASP A CA 1
ATOM 766 C C . ASP A 1 94 ? 16.203 5.074 -0.344 1 57.06 94 ASP A C 1
ATOM 768 O O . ASP A 1 94 ? 16.672 5.691 -1.308 1 57.06 94 ASP A O 1
ATOM 772 N N . ASN A 1 95 ? 15.07 5.023 -0.14 1 55.62 95 ASN A N 1
ATOM 773 C CA . ASN A 1 95 ? 14.109 5.406 -1.165 1 55.62 95 ASN A CA 1
ATOM 774 C C . ASN A 1 95 ? 14.391 4.707 -2.492 1 55.62 95 ASN A C 1
ATOM 776 O O . ASN A 1 95 ? 14.188 5.289 -3.559 1 55.62 95 ASN A O 1
ATOM 780 N N . GLU A 1 96 ? 15.273 3.738 -2.582 1 63.38 96 GLU A N 1
ATOM 781 C CA . GLU A 1 96 ? 15.68 3.15 -3.855 1 63.38 96 GLU A CA 1
ATOM 782 C C . GLU A 1 96 ? 14.867 1.899 -4.172 1 63.38 96 GLU A C 1
ATOM 784 O O . GLU A 1 96 ? 15 1.325 -5.254 1 63.38 96 GLU A O 1
ATOM 789 N N . SER A 1 97 ? 13.781 1.591 -3.467 1 78.75 97 SER A N 1
ATOM 790 C CA . SER A 1 97 ? 12.992 0.391 -3.707 1 78.75 97 SER A CA 1
ATOM 791 C C . SER A 1 97 ? 13.875 -0.835 -3.881 1 78.75 97 SER A C 1
ATOM 793 O O . SER A 1 97 ? 13.602 -1.695 -4.719 1 78.75 97 SER A O 1
ATOM 795 N N . VAL A 1 98 ? 15.086 -0.923 -3.252 1 88.38 98 VAL A N 1
ATOM 796 C CA . VAL A 1 98 ? 16.016 -2.043 -3.336 1 88.38 98 VAL A CA 1
ATOM 797 C C . VAL A 1 98 ? 15.617 -3.123 -2.332 1 88.38 98 VAL A C 1
ATOM 799 O O . VAL A 1 98 ? 15.164 -2.814 -1.227 1 88.38 98 VAL A O 1
ATOM 802 N N . LEU A 1 99 ? 15.844 -4.383 -2.752 1 94.56 99 LEU A N 1
ATOM 803 C CA . LEU A 1 99 ? 15.516 -5.512 -1.89 1 94.56 99 LEU A CA 1
ATOM 804 C C . LEU A 1 99 ? 16.672 -5.824 -0.935 1 94.56 99 LEU A C 1
ATOM 806 O O . LEU A 1 99 ? 17.812 -5.945 -1.361 1 94.56 99 LEU A O 1
ATOM 810 N N . ARG A 1 100 ? 16.281 -5.961 0.346 1 93.31 100 ARG A N 1
ATOM 811 C CA . ARG A 1 100 ? 17.312 -6.234 1.349 1 93.31 100 ARG A CA 1
ATOM 812 C C . ARG A 1 100 ? 16.875 -7.359 2.281 1 93.31 100 ARG A C 1
ATOM 814 O O . ARG A 1 100 ? 15.68 -7.527 2.547 1 93.31 100 ARG A O 1
ATOM 821 N N . ASN A 1 101 ? 17.891 -8.07 2.758 1 93.94 101 ASN A N 1
ATOM 822 C CA . ASN A 1 101 ? 17.703 -9 3.857 1 93.94 101 ASN A CA 1
ATOM 823 C C . ASN A 1 101 ? 17.516 -8.273 5.188 1 93.94 101 ASN A C 1
ATOM 825 O O . ASN A 1 101 ? 17.703 -7.059 5.262 1 93.94 101 ASN A O 1
ATOM 829 N N . SER A 1 102 ? 17.109 -9.016 6.176 1 87.88 102 SER A N 1
ATOM 830 C CA . SER A 1 102 ? 16.875 -8.438 7.496 1 87.88 102 SER A CA 1
ATOM 831 C C . SER A 1 102 ? 18.156 -7.836 8.07 1 87.88 102 SER A C 1
ATOM 833 O O . SER A 1 102 ? 18.109 -6.891 8.852 1 87.88 102 SER A O 1
ATOM 835 N N . ASP A 1 103 ? 19.266 -8.336 7.633 1 89.38 103 ASP A N 1
ATOM 836 C CA . ASP A 1 103 ? 20.547 -7.855 8.156 1 89.38 103 ASP A CA 1
ATOM 837 C C . ASP A 1 103 ? 21.062 -6.676 7.344 1 89.38 103 ASP A C 1
ATOM 839 O O . ASP A 1 103 ? 22.172 -6.18 7.59 1 89.38 103 ASP A O 1
ATOM 843 N N . GLY A 1 104 ? 20.359 -6.289 6.375 1 89.06 104 GLY A N 1
ATOM 844 C CA . GLY A 1 104 ? 20.703 -5.102 5.605 1 89.06 104 GLY A CA 1
ATOM 845 C C . GLY A 1 104 ? 21.406 -5.422 4.301 1 89.06 104 GLY A C 1
ATOM 846 O O . GLY A 1 104 ? 21.531 -4.559 3.43 1 89.06 104 GLY A O 1
ATOM 847 N N . SER A 1 105 ? 21.859 -6.652 4.145 1 92.5 105 SER A N 1
ATOM 848 C CA . SER A 1 105 ? 22.531 -7.027 2.904 1 92.5 105 SER A CA 1
ATOM 849 C C . SER A 1 105 ? 21.547 -7.102 1.745 1 92.5 105 SER A C 1
ATOM 851 O O . SER A 1 105 ? 20.344 -7.266 1.958 1 92.5 105 SER A O 1
ATOM 853 N N . TYR A 1 106 ? 22.016 -6.992 0.572 1 94.06 106 TYR A N 1
ATOM 854 C CA . TYR A 1 106 ? 21.172 -7.125 -0.609 1 94.06 106 TYR A CA 1
ATOM 855 C C . TYR A 1 106 ? 20.688 -8.562 -0.77 1 94.06 106 TYR A C 1
ATOM 857 O O . TYR A 1 106 ? 21.438 -9.508 -0.524 1 94.06 106 TYR A O 1
ATOM 865 N N . MET A 1 107 ? 19.516 -8.719 -1.195 1 96.12 107 MET A N 1
ATOM 866 C CA . MET A 1 107 ? 18.984 -10.055 -1.439 1 96.12 107 MET A CA 1
ATOM 867 C C . MET A 1 107 ? 19.531 -10.633 -2.742 1 96.12 107 MET A C 1
ATOM 869 O O . MET A 1 107 ? 19.469 -9.977 -3.787 1 96.12 107 MET A O 1
ATOM 873 N N . SER A 1 108 ? 20.031 -11.836 -2.67 1 96.25 108 SER A N 1
ATOM 874 C CA . SER A 1 108 ? 20.422 -12.602 -3.85 1 96.25 108 SER A CA 1
ATOM 875 C C . SER A 1 108 ? 19.266 -13.445 -4.367 1 96.25 108 SER A C 1
ATOM 877 O O . SER A 1 108 ? 18.219 -13.516 -3.74 1 96.25 108 SER A O 1
ATOM 879 N N . GLN A 1 109 ? 19.531 -14.031 -5.555 1 96.81 109 GLN A N 1
ATOM 880 C CA . GLN A 1 109 ? 18.516 -14.961 -6.047 1 96.81 109 GLN A CA 1
ATOM 881 C C . GLN A 1 109 ? 18.312 -16.109 -5.074 1 96.81 109 GLN A C 1
ATOM 883 O O . GLN A 1 109 ? 17.203 -16.609 -4.918 1 96.81 109 GLN A O 1
ATOM 888 N N . GLN A 1 110 ? 19.422 -16.484 -4.492 1 97.38 110 GLN A N 1
ATOM 889 C CA . GLN A 1 110 ? 19.328 -17.547 -3.494 1 97.38 110 GLN A CA 1
ATOM 890 C C . GLN A 1 110 ? 18.469 -17.109 -2.311 1 97.38 110 GLN A C 1
ATOM 892 O O . GLN A 1 110 ? 17.641 -17.891 -1.821 1 97.38 110 GLN A O 1
ATOM 897 N N . ASP A 1 111 ? 18.656 -15.914 -1.858 1 97.44 111 ASP A N 1
ATOM 898 C CA . ASP A 1 111 ? 17.844 -15.375 -0.768 1 97.44 111 ASP A CA 1
ATOM 899 C C . ASP A 1 111 ? 16.359 -15.367 -1.136 1 97.44 111 ASP A C 1
ATOM 901 O O . ASP A 1 111 ? 15.508 -15.711 -0.313 1 97.44 111 ASP A O 1
ATOM 905 N N . ILE A 1 112 ? 16.047 -14.984 -2.359 1 97.5 112 ILE A N 1
ATOM 906 C CA . ILE A 1 112 ? 14.672 -14.914 -2.83 1 97.5 112 ILE A CA 1
ATOM 907 C C . ILE A 1 112 ? 14.055 -16.312 -2.842 1 97.5 112 ILE A C 1
ATOM 909 O O . ILE A 1 112 ? 12.938 -16.5 -2.363 1 97.5 112 ILE A O 1
ATOM 913 N N . SER A 1 113 ? 14.844 -17.266 -3.361 1 97.69 113 SER A N 1
ATOM 914 C CA . SER A 1 113 ? 14.391 -18.656 -3.393 1 97.69 113 SER A CA 1
ATOM 915 C C . SER A 1 113 ? 14.047 -19.156 -1.993 1 97.69 113 SER A C 1
ATOM 917 O O . SER A 1 113 ? 12.984 -19.75 -1.781 1 97.69 113 SER A O 1
ATOM 919 N N . GLU A 1 114 ? 14.875 -18.891 -1.045 1 96 114 GLU A N 1
ATOM 920 C CA . GLU A 1 114 ? 14.68 -19.328 0.331 1 96 114 GLU A CA 1
ATOM 921 C C . GLU A 1 114 ? 13.516 -18.594 0.99 1 96 114 GLU A C 1
ATOM 923 O O . GLU A 1 114 ? 12.742 -19.188 1.743 1 96 114 GLU A O 1
ATOM 928 N N . TYR A 1 115 ? 13.398 -17.406 0.685 1 94.94 115 TYR A N 1
ATOM 929 C CA . TYR A 1 115 ? 12.375 -16.547 1.279 1 94.94 115 TYR A CA 1
ATOM 930 C C . TYR A 1 115 ? 10.977 -17.047 0.924 1 94.94 115 TYR A C 1
ATOM 932 O O . TYR A 1 115 ? 10.094 -17.078 1.78 1 94.94 115 TYR A O 1
ATOM 940 N N . VAL A 1 116 ? 10.781 -17.453 -0.346 1 95.5 116 VAL A N 1
ATOM 941 C CA . VAL A 1 116 ? 9.43 -17.797 -0.778 1 95.5 116 VAL A CA 1
ATOM 942 C C . VAL A 1 116 ? 9.281 -19.312 -0.849 1 95.5 116 VAL A C 1
ATOM 944 O O . VAL A 1 116 ? 8.203 -19.828 -1.159 1 95.5 116 VAL A O 1
ATOM 947 N N . GLY A 1 117 ? 10.391 -20.078 -0.691 1 94.5 117 GLY A N 1
ATOM 948 C CA . GLY A 1 117 ? 10.344 -21.531 -0.692 1 94.5 117 GLY A CA 1
ATOM 949 C C . GLY A 1 117 ? 10.32 -22.125 -2.088 1 94.5 117 GLY A C 1
ATOM 950 O O . GLY A 1 117 ? 9.688 -23.156 -2.316 1 94.5 117 GLY A O 1
ATOM 951 N N . TRP A 1 118 ? 10.852 -21.453 -3.062 1 96.62 118 TRP A N 1
ATOM 952 C CA . TRP A 1 118 ? 10.938 -21.938 -4.438 1 96.62 118 TRP A CA 1
ATOM 953 C C . TRP A 1 118 ? 12.273 -22.625 -4.691 1 96.62 118 TRP A C 1
ATOM 955 O O . TRP A 1 118 ? 13.258 -22.375 -3.982 1 96.62 118 TRP A O 1
ATOM 965 N N . SER A 1 119 ? 12.242 -23.5 -5.656 1 97.56 119 SER A N 1
ATOM 966 C CA . SER A 1 119 ? 13.508 -24.047 -6.141 1 97.56 119 SER A CA 1
ATOM 967 C C . SER A 1 119 ? 14.344 -22.953 -6.824 1 97.56 119 SER A C 1
ATOM 969 O O . SER A 1 119 ? 13.805 -21.953 -7.297 1 97.56 119 SER A O 1
ATOM 971 N N . ARG A 1 120 ? 15.609 -23.266 -6.871 1 96.94 120 ARG A N 1
ATOM 972 C CA . ARG A 1 120 ? 16.516 -22.328 -7.52 1 96.94 120 ARG A CA 1
ATOM 973 C C . ARG A 1 120 ? 16.141 -22.141 -8.984 1 96.94 120 ARG A C 1
ATOM 975 O O . ARG A 1 120 ? 16.172 -21.016 -9.492 1 96.94 120 ARG A O 1
ATOM 982 N N . ASN A 1 121 ? 15.836 -23.172 -9.648 1 97.81 121 ASN A N 1
ATOM 983 C CA . ASN A 1 121 ? 15.5 -23.109 -11.062 1 97.81 121 ASN A CA 1
ATOM 984 C C . ASN A 1 121 ? 14.242 -22.281 -11.305 1 97.81 121 ASN A C 1
ATOM 986 O O . ASN A 1 121 ? 14.211 -21.422 -12.18 1 97.81 121 ASN A O 1
ATOM 990 N N . LYS A 1 122 ? 13.234 -22.547 -10.523 1 97.81 122 LYS A N 1
ATOM 991 C CA . LYS A 1 122 ? 11.992 -21.781 -10.656 1 97.81 122 LYS A CA 1
ATOM 992 C C . LYS A 1 122 ? 12.227 -20.297 -10.391 1 97.81 122 LYS A C 1
ATOM 994 O O . LYS A 1 122 ? 11.727 -19.453 -11.125 1 97.81 122 LYS A O 1
ATOM 999 N N . THR A 1 123 ? 12.961 -20.078 -9.336 1 98 123 THR A N 1
ATOM 1000 C CA . THR A 1 123 ? 13.281 -18.688 -8.992 1 98 123 THR A CA 1
ATOM 1001 C C . THR A 1 123 ? 14.023 -18.016 -10.133 1 98 123 THR A C 1
ATOM 1003 O O . THR A 1 123 ? 13.664 -16.906 -10.547 1 98 123 THR A O 1
ATOM 1006 N N . HIS A 1 124 ? 14.961 -18.672 -10.641 1 97.81 124 HIS A N 1
ATOM 1007 C CA . HIS A 1 124 ? 15.773 -18.125 -11.719 1 97.81 124 HIS A CA 1
ATOM 1008 C C . HIS A 1 124 ? 14.922 -17.797 -12.945 1 97.81 124 HIS A C 1
ATOM 1010 O O . HIS A 1 124 ? 15 -16.703 -13.492 1 97.81 124 HIS A O 1
ATOM 1016 N N . GLU A 1 125 ? 14.141 -18.703 -13.328 1 98.12 125 GLU A N 1
ATOM 1017 C CA . GLU A 1 125 ? 13.297 -18.531 -14.508 1 98.12 125 GLU A CA 1
ATOM 1018 C C . GLU A 1 125 ? 12.297 -17.391 -14.312 1 98.12 125 GLU A C 1
ATOM 1020 O O . GLU A 1 125 ? 12.07 -16.594 -15.227 1 98.12 125 GLU A O 1
ATOM 1025 N N . THR A 1 126 ? 11.711 -17.359 -13.148 1 98 126 THR A N 1
ATOM 1026 C CA . THR A 1 126 ? 10.703 -16.344 -12.875 1 98 126 THR A CA 1
ATOM 1027 C C . THR A 1 126 ? 11.328 -14.961 -12.812 1 98 126 THR A C 1
ATOM 1029 O O . THR A 1 126 ? 10.773 -13.992 -13.336 1 98 126 THR A O 1
ATOM 1032 N N . ILE A 1 127 ? 12.469 -14.867 -12.172 1 97.62 127 ILE A N 1
ATOM 1033 C CA . ILE A 1 127 ? 13.172 -13.594 -12.094 1 97.62 127 ILE A CA 1
ATOM 1034 C C . ILE A 1 127 ? 13.508 -13.102 -13.5 1 97.62 127 ILE A C 1
ATOM 1036 O O . ILE A 1 127 ? 13.336 -11.914 -13.805 1 97.62 127 ILE A O 1
ATOM 1040 N N . LYS A 1 128 ? 13.961 -14.008 -14.289 1 97.19 128 LYS A N 1
ATOM 1041 C CA . LYS A 1 128 ? 14.25 -13.656 -15.68 1 97.19 128 LYS A CA 1
ATOM 1042 C C . LYS A 1 128 ? 13.016 -13.062 -16.359 1 97.19 128 LYS A C 1
ATOM 1044 O O . LYS A 1 128 ? 13.109 -12.047 -17.047 1 97.19 128 LYS A O 1
ATOM 1049 N N . LEU A 1 129 ? 11.883 -13.664 -16.203 1 96.62 129 LEU A N 1
ATOM 1050 C CA . LEU A 1 129 ? 10.641 -13.195 -16.812 1 96.62 129 LEU A CA 1
ATOM 1051 C C . LEU A 1 129 ? 10.242 -11.828 -16.25 1 96.62 129 LEU A C 1
ATOM 1053 O O . LEU A 1 129 ? 9.789 -10.961 -17 1 96.62 129 LEU A O 1
ATOM 1057 N N . LEU A 1 130 ? 10.43 -11.609 -14.969 1 97.06 130 LEU A N 1
ATOM 1058 C CA . LEU A 1 130 ? 10.047 -10.359 -14.32 1 97.06 130 LEU A CA 1
ATOM 1059 C C . LEU A 1 130 ? 10.953 -9.219 -14.758 1 97.06 130 LEU A C 1
ATOM 1061 O O . LEU A 1 130 ? 10.516 -8.07 -14.859 1 97.06 130 LEU A O 1
ATOM 1065 N N . VAL A 1 131 ? 12.203 -9.555 -15.031 1 94.69 131 VAL A N 1
ATOM 1066 C CA . VAL A 1 131 ? 13.117 -8.562 -15.578 1 94.69 131 VAL A CA 1
ATOM 1067 C C . VAL A 1 131 ? 12.695 -8.188 -17 1 94.69 131 VAL A C 1
ATOM 1069 O O . VAL A 1 131 ? 12.672 -7.008 -17.344 1 94.69 131 VAL A O 1
ATOM 1072 N N . GLN A 1 132 ? 12.32 -9.117 -17.75 1 93.19 132 GLN A N 1
ATOM 1073 C CA . GLN A 1 132 ? 11.883 -8.883 -19.125 1 93.19 132 GLN A CA 1
ATOM 1074 C C . GLN A 1 132 ? 10.609 -8.039 -19.156 1 93.19 132 GLN A C 1
ATOM 1076 O O . GLN A 1 132 ? 10.445 -7.191 -20.047 1 93.19 132 GLN A O 1
ATOM 1081 N N . SER A 1 133 ? 9.734 -8.219 -18.203 1 92.12 133 SER A N 1
ATOM 1082 C CA . SER A 1 133 ? 8.477 -7.488 -18.156 1 92.12 133 SER A CA 1
ATOM 1083 C C . SER A 1 133 ? 8.641 -6.156 -17.438 1 92.12 133 SER A C 1
ATOM 1085 O O . SER A 1 133 ? 7.656 -5.441 -17.219 1 92.12 133 SER A O 1
ATOM 1087 N N . LYS A 1 134 ? 9.781 -5.836 -16.906 1 91.94 134 LYS A N 1
ATOM 1088 C CA . LYS A 1 134 ? 10.148 -4.586 -16.25 1 91.94 134 LYS A CA 1
ATOM 1089 C C . LYS A 1 134 ? 9.438 -4.441 -14.906 1 91.94 134 LYS A C 1
ATOM 1091 O O . LYS A 1 134 ? 9.102 -3.33 -14.492 1 91.94 134 LYS A O 1
ATOM 1096 N N . MET A 1 135 ? 9.164 -5.609 -14.328 1 94.88 135 MET A N 1
ATOM 1097 C CA . MET A 1 135 ? 8.609 -5.602 -12.977 1 94.88 135 MET A CA 1
ATOM 1098 C C . MET A 1 135 ? 9.727 -5.66 -11.93 1 94.88 135 MET A C 1
ATOM 1100 O O . MET A 1 135 ? 9.523 -5.273 -10.781 1 94.88 135 MET A O 1
ATOM 1104 N N . LEU A 1 136 ? 10.805 -6.18 -12.383 1 94.38 136 LEU A N 1
ATOM 1105 C CA . LEU A 1 136 ? 12.023 -6.301 -11.586 1 94.38 136 LEU A CA 1
ATOM 1106 C C . LEU A 1 136 ? 13.234 -5.801 -12.375 1 94.38 136 LEU A C 1
ATOM 1108 O O . LEU A 1 136 ? 13.328 -6.016 -13.586 1 94.38 136 LEU A O 1
ATOM 1112 N N . PHE A 1 137 ? 14.133 -5.133 -11.664 1 92.31 137 PHE A N 1
ATOM 1113 C CA . PHE A 1 137 ? 15.383 -4.664 -12.258 1 92.31 137 PHE A CA 1
ATOM 1114 C C . PHE A 1 137 ? 16.578 -5.207 -11.484 1 92.31 137 PHE A C 1
ATOM 1116 O O . PHE A 1 137 ? 16.469 -5.512 -10.297 1 92.31 137 PHE A O 1
ATOM 1123 N N . THR A 1 138 ? 17.641 -5.281 -12.188 1 92.06 138 THR A N 1
ATOM 1124 C CA . THR A 1 138 ? 18.859 -5.746 -11.539 1 92.06 138 THR A CA 1
ATOM 1125 C C . THR A 1 138 ? 20.031 -4.828 -11.875 1 92.06 138 THR A C 1
ATOM 1127 O O . THR A 1 138 ? 20.094 -4.262 -12.969 1 92.06 138 THR A O 1
ATOM 1130 N N . LYS A 1 139 ? 20.906 -4.574 -10.922 1 89.56 139 LYS A N 1
ATOM 1131 C CA . LYS A 1 139 ? 22.172 -3.855 -11.078 1 89.56 139 LYS A CA 1
ATOM 1132 C C . LYS A 1 139 ? 23.297 -4.551 -10.328 1 89.56 139 LYS A C 1
ATOM 1134 O O . LYS A 1 139 ? 23.062 -5.23 -9.32 1 89.56 139 LYS A O 1
ATOM 1139 N N . PRO A 1 140 ? 24.484 -4.316 -10.867 1 93.56 140 PRO A N 1
ATOM 1140 C CA . PRO A 1 140 ? 25.609 -4.812 -10.07 1 93.56 140 PRO A CA 1
ATOM 1141 C C . PRO A 1 140 ? 25.75 -4.082 -8.734 1 93.56 140 PRO A C 1
ATOM 1143 O O . PRO A 1 140 ? 25.469 -2.887 -8.648 1 93.56 140 PRO A O 1
ATOM 1146 N N . GLN A 1 141 ? 26.188 -4.816 -7.727 1 91.38 141 GLN A N 1
ATOM 1147 C CA . GLN A 1 141 ? 26.453 -4.18 -6.441 1 91.38 141 GLN A CA 1
ATOM 1148 C C . GLN A 1 141 ? 27.703 -3.312 -6.508 1 91.38 141 GLN A C 1
ATOM 1150 O O . GLN A 1 141 ? 28.625 -3.596 -7.285 1 91.38 141 GLN A O 1
ATOM 1155 N N . GLU A 1 142 ? 27.719 -2.322 -5.727 1 87.44 142 GLU A N 1
ATOM 1156 C CA . GLU A 1 142 ? 28.844 -1.384 -5.738 1 87.44 142 GLU A CA 1
ATOM 1157 C C . GLU A 1 142 ? 30.109 -2.041 -5.219 1 87.44 142 GLU A C 1
ATOM 1159 O O . GLU A 1 142 ? 31.188 -1.839 -5.777 1 87.44 142 GLU A O 1
ATOM 1164 N N . GLU A 1 143 ? 30.062 -2.797 -4.145 1 87.56 143 GLU A N 1
ATOM 1165 C CA . GLU A 1 143 ? 31.234 -3.385 -3.484 1 87.56 143 GLU A CA 1
ATOM 1166 C C . GLU A 1 143 ? 31.734 -4.609 -4.242 1 87.56 143 GLU A C 1
ATOM 1168 O O . GLU A 1 143 ? 32.938 -4.883 -4.262 1 87.56 143 GLU A O 1
ATOM 1173 N N . ASN A 1 144 ? 30.891 -5.395 -4.75 1 91.56 144 ASN A N 1
ATOM 1174 C CA . ASN A 1 144 ? 31.188 -6.594 -5.523 1 91.56 144 ASN A CA 1
ATOM 1175 C C . ASN A 1 144 ? 30.375 -6.637 -6.82 1 91.56 144 ASN A C 1
ATOM 1177 O O . ASN A 1 144 ? 29.234 -7.09 -6.824 1 91.56 144 ASN A O 1
ATOM 1181 N N . LYS A 1 145 ? 30.984 -6.27 -7.898 1 91.31 145 LYS A N 1
ATOM 1182 C CA . LYS A 1 145 ? 30.312 -6.078 -9.18 1 91.31 145 LYS A CA 1
ATOM 1183 C C . LYS A 1 145 ? 29.812 -7.41 -9.742 1 91.31 145 LYS A C 1
ATOM 1185 O O . LYS A 1 145 ? 29 -7.434 -10.664 1 91.31 145 LYS A O 1
ATOM 1190 N N . ARG A 1 146 ? 30.281 -8.508 -9.242 1 92.75 146 ARG A N 1
ATOM 1191 C CA . ARG A 1 146 ? 29.859 -9.82 -9.695 1 92.75 146 ARG A CA 1
ATOM 1192 C C . ARG A 1 146 ? 28.5 -10.195 -9.086 1 92.75 146 ARG A C 1
ATOM 1194 O O . ARG A 1 146 ? 27.828 -11.109 -9.57 1 92.75 146 ARG A O 1
ATOM 1201 N N . LYS A 1 147 ? 28.172 -9.5 -8.016 1 94.44 147 LYS A N 1
ATOM 1202 C CA . LYS A 1 147 ? 26.891 -9.75 -7.359 1 94.44 147 LYS A CA 1
ATOM 1203 C C . LYS A 1 147 ? 25.844 -8.742 -7.82 1 94.44 147 LYS A C 1
ATOM 1205 O O . LYS A 1 147 ? 26.156 -7.594 -8.125 1 94.44 147 LYS A O 1
ATOM 1210 N N . LYS A 1 148 ? 24.625 -9.273 -7.852 1 94.75 148 LYS A N 1
ATOM 1211 C CA . LYS A 1 148 ? 23.531 -8.422 -8.312 1 94.75 148 LYS A CA 1
ATOM 1212 C C . LYS A 1 148 ? 22.688 -7.945 -7.137 1 94.75 148 LYS A C 1
ATOM 1214 O O . LYS A 1 148 ? 22.609 -8.609 -6.102 1 94.75 148 LYS A O 1
ATOM 1219 N N . LYS A 1 149 ? 22.109 -6.801 -7.328 1 93.38 149 LYS A N 1
ATOM 1220 C CA . LYS A 1 149 ? 21.016 -6.336 -6.465 1 93.38 149 LYS A CA 1
ATOM 1221 C C . LYS A 1 149 ? 19.734 -6.133 -7.254 1 93.38 149 LYS A C 1
ATOM 1223 O O . LYS A 1 149 ? 19.766 -5.867 -8.461 1 93.38 149 LYS A O 1
ATOM 1228 N N . TYR A 1 150 ? 18.625 -6.312 -6.566 1 93.88 150 TYR A N 1
ATOM 1229 C CA . TYR A 1 150 ? 17.328 -6.344 -7.23 1 93.88 150 TYR A CA 1
ATOM 1230 C C . TYR A 1 150 ? 16.438 -5.195 -6.754 1 93.88 150 TYR A C 1
ATOM 1232 O O . TYR A 1 150 ? 16.438 -4.859 -5.566 1 93.88 150 TYR A O 1
ATOM 1240 N N . TYR A 1 151 ? 15.703 -4.633 -7.719 1 91.06 151 TYR A N 1
ATOM 1241 C CA . TYR A 1 151 ? 14.742 -3.557 -7.492 1 91.06 151 TYR A CA 1
ATOM 1242 C C . TYR A 1 151 ? 13.375 -3.928 -8.047 1 91.06 151 TYR A C 1
ATOM 1244 O O . TYR A 1 151 ? 13.273 -4.594 -9.078 1 91.06 151 TYR A O 1
ATOM 1252 N N . LEU A 1 152 ? 12.375 -3.477 -7.301 1 93.44 152 LEU A N 1
ATOM 1253 C CA . LEU A 1 152 ? 11.047 -3.605 -7.887 1 93.44 152 LEU A CA 1
ATOM 1254 C C . LEU A 1 152 ? 10.68 -2.357 -8.68 1 93.44 152 LEU A C 1
ATOM 1256 O O . LEU A 1 152 ? 11.219 -1.276 -8.43 1 93.44 152 LEU A O 1
ATOM 1260 N N . ASN A 1 153 ? 9.859 -2.506 -9.688 1 91.38 153 ASN A N 1
ATOM 1261 C CA . ASN A 1 153 ? 9.328 -1.348 -10.398 1 91.38 153 ASN A CA 1
ATOM 1262 C C . ASN A 1 153 ? 8.555 -0.42 -9.461 1 91.38 153 ASN A C 1
ATOM 1264 O O . ASN A 1 153 ? 7.465 -0.759 -9.008 1 91.38 153 ASN A O 1
ATOM 1268 N N . PRO A 1 154 ? 9.141 0.708 -9.195 1 90.25 154 PRO A N 1
ATOM 1269 C CA . PRO A 1 154 ? 8.508 1.592 -8.211 1 90.25 154 PRO A CA 1
ATOM 1270 C C . PRO A 1 154 ? 7.176 2.158 -8.695 1 90.25 154 PRO A C 1
ATOM 1272 O O . PRO A 1 154 ? 6.418 2.732 -7.91 1 90.25 154 PRO A O 1
ATOM 1275 N N . LYS A 1 155 ? 6.824 2.023 -9.922 1 89.94 155 LYS A N 1
ATOM 1276 C CA . LYS A 1 155 ? 5.52 2.451 -10.414 1 89.94 155 LYS A CA 1
ATOM 1277 C C . LYS A 1 155 ? 4.414 1.512 -9.938 1 89.94 155 LYS A C 1
ATOM 1279 O O . LYS A 1 155 ? 3.234 1.869 -9.961 1 89.94 155 LYS A O 1
ATOM 1284 N N . VAL A 1 156 ? 4.836 0.357 -9.539 1 93.62 156 VAL A N 1
ATOM 1285 C CA . VAL A 1 156 ? 3.842 -0.631 -9.133 1 93.62 156 VAL A CA 1
ATOM 1286 C C . VAL A 1 156 ? 3.938 -0.872 -7.633 1 93.62 156 VAL A C 1
ATOM 1288 O O . VAL A 1 156 ? 2.924 -0.863 -6.93 1 93.62 156 VAL A O 1
ATOM 1291 N N . PHE A 1 157 ? 5.113 -1.132 -7.207 1 93.44 157 PHE A 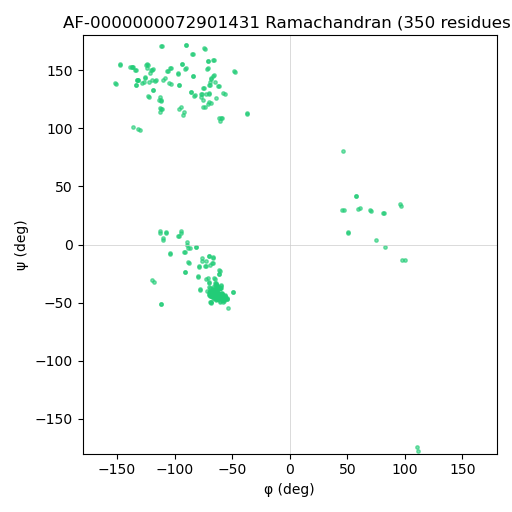N 1
ATOM 1292 C CA . PHE A 1 157 ? 5.383 -1.378 -5.797 1 93.44 157 PHE A CA 1
ATOM 1293 C C . PHE A 1 157 ? 6.348 -0.34 -5.238 1 93.44 157 PHE A C 1
ATOM 1295 O O . PHE A 1 157 ? 7.371 -0.04 -5.859 1 93.44 157 PHE A O 1
ATOM 1302 N N . TYR A 1 158 ? 5.996 0.198 -4.098 1 90.56 158 TYR A N 1
ATOM 1303 C CA . TYR A 1 158 ? 6.855 1.226 -3.521 1 90.56 158 TYR A CA 1
ATOM 1304 C C . TYR A 1 158 ? 6.746 1.235 -2 1 90.56 158 TYR A C 1
ATOM 1306 O O . TYR A 1 158 ? 5.656 1.07 -1.448 1 90.56 158 TYR A O 1
ATOM 1314 N N . SER A 1 159 ? 7.859 1.378 -1.371 1 88.5 159 SER A N 1
ATOM 1315 C CA . SER A 1 159 ? 7.887 1.581 0.074 1 88.5 159 SER A CA 1
ATOM 1316 C C . SER A 1 159 ? 8.359 2.988 0.425 1 88.5 159 SER A C 1
ATOM 1318 O O . SER A 1 159 ? 9.398 3.439 -0.065 1 88.5 159 SER A O 1
ATOM 1320 N N . GLY A 1 160 ? 7.457 3.643 1.201 1 79.88 160 GLY A N 1
ATOM 1321 C CA . GLY A 1 160 ? 7.801 5.004 1.575 1 79.88 160 GLY A CA 1
ATOM 1322 C C . GLY A 1 160 ? 6.914 6.047 0.918 1 79.88 160 GLY A C 1
ATOM 1323 O O . GLY A 1 160 ? 5.887 5.707 0.323 1 79.88 160 GLY A O 1
ATOM 1324 N N . THR A 1 161 ? 7.262 7.293 1.212 1 75.38 161 THR A N 1
ATOM 1325 C CA . THR A 1 161 ? 6.418 8.383 0.736 1 75.38 161 THR A CA 1
ATOM 1326 C C . THR A 1 161 ? 7.195 9.289 -0.215 1 75.38 161 THR A C 1
ATOM 1328 O O . THR A 1 161 ? 6.645 9.781 -1.2 1 75.38 161 THR A O 1
ATOM 1331 N N . PHE A 1 162 ? 8.445 9.398 0.029 1 72.44 162 PHE A N 1
ATOM 1332 C CA . PHE A 1 162 ? 9.234 10.375 -0.705 1 72.44 162 PHE A CA 1
ATOM 1333 C C . PHE A 1 162 ? 10.375 9.703 -1.454 1 72.44 162 PHE A C 1
ATOM 1335 O O . PHE A 1 162 ? 10.812 8.609 -1.079 1 72.44 162 PHE A O 1
ATOM 1342 N N . ILE A 1 163 ? 10.695 10.32 -2.633 1 71.12 163 ILE A N 1
ATOM 1343 C CA . ILE A 1 163 ? 11.836 9.852 -3.412 1 71.12 163 ILE A CA 1
ATOM 1344 C C . ILE A 1 163 ? 12.766 11.023 -3.713 1 71.12 163 ILE A C 1
ATOM 1346 O O . ILE A 1 163 ? 12.312 12.156 -3.879 1 71.12 163 ILE A O 1
ATOM 1350 N N . ASN A 1 164 ? 13.977 10.664 -3.611 1 67.06 164 ASN A N 1
ATOM 1351 C CA . ASN A 1 164 ? 14.938 11.656 -4.07 1 67.06 164 ASN A CA 1
ATOM 1352 C C . ASN A 1 164 ? 14.773 11.961 -5.559 1 67.06 164 ASN A C 1
ATOM 1354 O O . ASN A 1 164 ? 14.547 11.047 -6.359 1 67.06 164 ASN A O 1
ATOM 1358 N N . THR A 1 165 ? 14.82 13.203 -5.891 1 70 165 THR A N 1
ATOM 1359 C CA . THR A 1 165 ? 14.555 13.617 -7.266 1 70 165 THR A CA 1
ATOM 1360 C C . THR A 1 165 ? 15.547 12.969 -8.227 1 70 165 THR A C 1
ATOM 1362 O O . THR A 1 165 ? 15.188 12.602 -9.344 1 70 165 THR A O 1
ATOM 1365 N N . TYR A 1 166 ? 16.75 12.844 -7.816 1 66.94 166 TYR A N 1
ATOM 1366 C CA . TYR A 1 166 ? 17.766 12.234 -8.672 1 66.94 166 TYR A CA 1
ATOM 1367 C C . TYR A 1 166 ? 17.453 10.773 -8.945 1 66.94 166 TYR A C 1
ATOM 1369 O O . TYR A 1 166 ? 17.516 10.32 -10.094 1 66.94 166 TYR A O 1
ATOM 1377 N N . PHE A 1 167 ? 17.141 10.078 -8.016 1 70.19 167 PHE A N 1
ATOM 1378 C CA . PHE A 1 167 ? 16.812 8.664 -8.156 1 70.19 167 PHE A CA 1
ATOM 1379 C C . PHE A 1 167 ? 15.539 8.477 -8.969 1 70.19 167 PHE A C 1
ATOM 1381 O O . PHE A 1 167 ? 15.43 7.547 -9.766 1 70.19 167 PHE A O 1
ATOM 1388 N N . LYS A 1 168 ? 14.703 9.375 -8.656 1 75.12 168 LYS A N 1
ATOM 1389 C CA . LYS A 1 168 ? 13.461 9.336 -9.422 1 75.12 168 LYS A CA 1
ATOM 1390 C C . LYS A 1 168 ? 13.742 9.414 -10.922 1 75.12 168 LYS A C 1
ATOM 1392 O O . LYS A 1 168 ? 13.172 8.641 -11.695 1 75.12 168 LYS A O 1
ATOM 1397 N N . ASP A 1 169 ? 14.578 10.266 -11.258 1 76.81 169 ASP A N 1
ATOM 1398 C CA . ASP A 1 169 ? 14.922 10.438 -12.672 1 76.81 169 ASP A CA 1
ATOM 1399 C C . ASP A 1 169 ? 15.578 9.18 -13.234 1 76.81 169 ASP A C 1
ATOM 1401 O O . ASP A 1 169 ? 15.289 8.781 -14.359 1 76.81 169 ASP A O 1
ATOM 1405 N N . GLU A 1 170 ? 16.406 8.539 -12.531 1 73.25 170 GLU A N 1
ATOM 1406 C CA . GLU A 1 170 ? 17.109 7.328 -12.961 1 73.25 170 GLU A CA 1
ATOM 1407 C C . GLU A 1 170 ? 16.125 6.184 -13.203 1 73.25 170 GLU A C 1
ATOM 1409 O O . GLU A 1 170 ? 16.234 5.457 -14.188 1 73.25 170 GLU A O 1
ATOM 1414 N N . ILE A 1 171 ? 15.211 6.039 -12.352 1 73.94 171 ILE A N 1
ATOM 1415 C CA . ILE A 1 171 ? 14.227 4.965 -12.438 1 73.94 171 ILE A CA 1
ATOM 1416 C C . ILE A 1 171 ? 13.328 5.184 -13.648 1 73.94 171 ILE A C 1
ATOM 1418 O O . ILE A 1 171 ? 13.039 4.238 -14.391 1 73.94 171 ILE A O 1
ATOM 1422 N N . GLU A 1 172 ? 12.969 6.418 -13.75 1 77.19 172 GLU A N 1
ATOM 1423 C CA . GLU A 1 172 ? 12.078 6.719 -14.875 1 77.19 172 GLU A CA 1
ATOM 1424 C C . GLU A 1 172 ? 12.773 6.477 -16.203 1 77.19 172 GLU A C 1
ATOM 1426 O O . GLU A 1 172 ? 12.148 5.996 -17.156 1 77.19 172 GLU A O 1
ATOM 1431 N N . LYS A 1 173 ? 14.062 6.75 -16.219 1 79.5 173 LYS A N 1
ATOM 1432 C CA . LYS A 1 173 ? 14.836 6.473 -17.422 1 79.5 173 LYS A CA 1
ATOM 1433 C C . LYS A 1 173 ? 14.93 4.973 -17.688 1 79.5 173 LYS A C 1
ATOM 1435 O O . LYS A 1 173 ? 14.812 4.527 -18.828 1 79.5 173 LYS A O 1
ATOM 1440 N N . GLU A 1 174 ? 15.117 4.152 -16.672 1 73.38 174 GLU A N 1
ATOM 1441 C CA . GLU A 1 174 ? 15.234 2.703 -16.797 1 73.38 174 GLU A CA 1
ATOM 1442 C C . GLU A 1 174 ? 13.914 2.082 -17.25 1 73.38 174 GLU A C 1
ATOM 1444 O O . GLU A 1 174 ? 13.906 1.169 -18.078 1 73.38 174 GLU A O 1
ATOM 1449 N N . ILE A 1 175 ? 12.797 2.592 -16.797 1 77.56 175 ILE A N 1
ATOM 1450 C CA . ILE A 1 175 ? 11.469 2.059 -17.078 1 77.56 175 ILE A CA 1
ATOM 1451 C C . ILE A 1 175 ? 11.094 2.375 -18.531 1 77.56 175 ILE A C 1
ATOM 1453 O O . ILE A 1 175 ? 10.477 1.556 -19.219 1 77.56 175 ILE A O 1
ATOM 1457 N N . ASN A 1 176 ? 11.609 3.451 -19.031 1 72.06 176 ASN A N 1
ATOM 1458 C CA . ASN A 1 176 ? 11.234 3.904 -20.359 1 72.06 176 ASN A CA 1
ATOM 1459 C C . ASN A 1 176 ? 12.164 3.338 -21.422 1 72.06 176 ASN A C 1
ATOM 1461 O O . ASN A 1 176 ? 11.922 3.506 -22.625 1 72.06 176 ASN A O 1
ATOM 1465 N N . LYS A 1 177 ? 13.125 2.717 -21.062 1 73.38 177 LYS A N 1
ATOM 1466 C CA . LYS A 1 177 ? 13.984 2.066 -22.047 1 73.38 177 LYS A CA 1
ATOM 1467 C C . LYS A 1 177 ? 13.266 0.903 -22.719 1 73.38 177 LYS A C 1
ATOM 1469 O O . LYS A 1 177 ? 12.531 0.155 -22.062 1 73.38 177 LYS A O 1
ATOM 1474 N N . MET B 1 1 ? 27.172 30.719 12.305 1 40.81 1 MET B N 1
ATOM 1475 C CA . MET B 1 1 ? 27.125 29.406 11.688 1 40.81 1 MET B CA 1
ATOM 1476 C C . MET B 1 1 ? 25.734 29.094 11.141 1 40.81 1 MET B C 1
ATOM 1478 O O . MET B 1 1 ? 24.734 29.344 11.812 1 40.81 1 MET B O 1
ATOM 1482 N N . GLY B 1 2 ? 25.531 29.047 9.773 1 54.09 2 GLY B N 1
ATOM 1483 C CA . GLY B 1 2 ? 24.266 29.062 9.055 1 54.09 2 GLY B CA 1
ATOM 1484 C C . GLY B 1 2 ? 23.359 27.891 9.406 1 54.09 2 GLY B C 1
ATOM 1485 O O . GLY B 1 2 ? 23.844 26.781 9.633 1 54.09 2 GLY B O 1
ATOM 1486 N N . GLN B 1 3 ? 22.375 28.141 10.125 1 65.44 3 GLN B N 1
ATOM 1487 C CA . GLN B 1 3 ? 21.391 27.125 10.484 1 65.44 3 GLN B CA 1
ATOM 1488 C C . GLN B 1 3 ? 21.141 26.156 9.32 1 65.44 3 GLN B C 1
ATOM 1490 O O . GLN B 1 3 ? 21 26.594 8.18 1 65.44 3 GLN B O 1
ATOM 1495 N N . SER B 1 4 ? 21.562 24.906 9.531 1 75.69 4 SER B N 1
ATOM 1496 C CA . SER B 1 4 ? 21.297 23.906 8.5 1 75.69 4 SER B CA 1
ATOM 1497 C C . SER B 1 4 ? 19.844 23.953 8.031 1 75.69 4 SER B C 1
ATOM 1499 O O . SER B 1 4 ? 18.984 24.469 8.742 1 75.69 4 SER B O 1
ATOM 1501 N N . ARG B 1 5 ? 19.578 23.656 6.84 1 73.19 5 ARG B N 1
ATOM 1502 C CA . ARG B 1 5 ? 18.234 23.609 6.27 1 73.19 5 ARG B CA 1
ATOM 1503 C C . ARG B 1 5 ? 17.297 22.797 7.16 1 73.19 5 ARG B C 1
ATOM 1505 O O . ARG B 1 5 ? 16.156 23.188 7.375 1 73.19 5 ARG B O 1
ATOM 1512 N N . GLN B 1 6 ? 17.844 21.703 7.652 1 75.88 6 GLN B N 1
ATOM 1513 C CA . GLN B 1 6 ? 17.047 20.859 8.539 1 75.88 6 GLN B CA 1
ATOM 1514 C C . GLN B 1 6 ? 16.641 21.641 9.789 1 75.88 6 GLN B C 1
ATOM 1516 O O . GLN B 1 6 ? 15.492 21.547 10.234 1 75.88 6 GLN B O 1
ATOM 1521 N N . GLU B 1 7 ? 17.516 22.312 10.312 1 75.38 7 GLU B N 1
ATOM 1522 C CA . GLU B 1 7 ? 17.234 23.094 11.508 1 75.38 7 GLU B CA 1
ATOM 1523 C C . GLU B 1 7 ? 16.219 24.188 11.219 1 75.38 7 GLU B C 1
ATOM 1525 O O . GLU B 1 7 ? 15.344 24.469 12.047 1 75.38 7 GLU B O 1
ATOM 1530 N N . PHE B 1 8 ? 16.453 24.766 10.102 1 76.31 8 PHE B N 1
ATOM 1531 C CA . PHE B 1 8 ? 15.523 25.812 9.68 1 76.31 8 PHE B CA 1
ATOM 1532 C C . PHE B 1 8 ? 14.109 25.25 9.562 1 76.31 8 PHE B C 1
ATOM 1534 O O . PHE B 1 8 ? 13.164 25.828 10.102 1 76.31 8 PHE B O 1
ATOM 1541 N N . LEU B 1 9 ? 13.875 24.109 8.922 1 79.94 9 LEU B N 1
ATOM 1542 C CA . LEU B 1 9 ? 12.555 23.516 8.719 1 79.94 9 LEU B CA 1
ATOM 1543 C C . LEU B 1 9 ? 11.938 23.109 10.055 1 79.94 9 LEU B C 1
ATOM 1545 O O . LEU B 1 9 ? 10.734 23.266 10.258 1 79.94 9 LEU B O 1
ATOM 1549 N N . GLN B 1 10 ? 12.672 22.641 10.859 1 80.38 10 GLN B N 1
ATOM 1550 C CA . GLN B 1 10 ? 12.188 22.266 12.188 1 80.38 10 GLN B CA 1
ATOM 1551 C C . GLN B 1 10 ? 11.672 23.484 12.945 1 80.38 10 GLN B C 1
ATOM 1553 O O . GLN B 1 10 ? 10.633 23.422 13.609 1 80.38 10 GLN B O 1
ATOM 1558 N N . GLU B 1 11 ? 12.391 24.531 12.945 1 78.69 11 GLU B N 1
ATOM 1559 C CA . GLU B 1 11 ? 11.953 25.781 13.57 1 78.69 11 GLU B CA 1
ATOM 1560 C C . GLU B 1 11 ? 10.617 26.25 13 1 78.69 11 GLU B C 1
ATOM 1562 O O . GLU B 1 11 ? 9.719 26.656 13.742 1 78.69 11 GLU B O 1
ATOM 1567 N N . LEU B 1 12 ? 10.539 26.203 11.742 1 78.5 12 LEU B N 1
ATOM 1568 C CA . LEU B 1 12 ? 9.297 26.609 11.086 1 78.5 12 LEU B CA 1
ATOM 1569 C C . LEU B 1 12 ? 8.125 25.766 11.578 1 78.5 12 LEU B C 1
ATOM 1571 O O . LEU B 1 12 ? 7.031 26.281 11.812 1 78.5 12 LEU B O 1
ATOM 1575 N N . GLN B 1 13 ? 8.352 24.469 11.609 1 82.56 13 GLN B N 1
ATOM 1576 C CA . GLN B 1 13 ? 7.324 23.547 12.086 1 82.56 13 GLN B CA 1
ATOM 1577 C C . GLN B 1 13 ? 6.875 23.922 13.5 1 82.56 13 GLN B C 1
ATOM 1579 O O . GLN B 1 13 ? 5.676 23.953 13.789 1 82.56 13 GLN B O 1
ATOM 1584 N N . GLU B 1 14 ? 7.73 24.234 14.336 1 80.5 14 GLU B N 1
ATOM 1585 C CA . GLU B 1 14 ? 7.422 24.531 15.734 1 80.5 14 GLU B CA 1
ATOM 1586 C C . GLU B 1 14 ? 6.66 25.844 15.852 1 80.5 14 GLU B C 1
ATOM 1588 O O . GLU B 1 14 ? 5.633 25.922 16.531 1 80.5 14 GLU B O 1
ATOM 1593 N N . VAL B 1 15 ? 7.184 26.859 15.211 1 77.31 15 VAL B N 1
ATOM 1594 C CA . VAL B 1 15 ? 6.551 28.172 15.25 1 77.31 15 VAL B CA 1
ATOM 1595 C C . VAL B 1 15 ? 5.152 28.094 14.648 1 77.31 15 VAL B C 1
ATOM 1597 O O . VAL B 1 15 ? 4.191 28.609 15.211 1 77.31 15 VAL B O 1
ATOM 1600 N N . GLY B 1 16 ? 5.109 27.375 13.531 1 78 16 GLY B N 1
ATOM 1601 C CA . GLY B 1 16 ? 3.826 27.234 12.867 1 78 16 GLY B CA 1
ATOM 1602 C C . GLY B 1 16 ? 2.789 26.531 13.719 1 78 16 GLY B C 1
ATOM 1603 O O . GLY B 1 16 ? 1.631 26.938 13.773 1 78 16 GLY B O 1
ATOM 1604 N N . GLN B 1 17 ? 3.209 25.469 14.328 1 84.25 17 GLN B N 1
ATOM 1605 C CA . GLN B 1 17 ? 2.307 24.688 15.172 1 84.25 17 GLN B CA 1
ATOM 1606 C C . GLN B 1 17 ? 1.738 25.531 16.312 1 84.25 17 GLN B C 1
ATOM 1608 O O . GLN B 1 17 ? 0.54 25.469 16.594 1 84.25 17 GLN B O 1
ATOM 1613 N N . ILE B 1 18 ? 2.533 26.344 16.969 1 79.81 18 ILE B N 1
ATOM 1614 C CA . ILE B 1 18 ? 2.107 27.188 18.094 1 79.81 18 ILE B CA 1
ATOM 1615 C C . ILE B 1 18 ? 1.101 28.219 17.594 1 79.81 18 ILE B C 1
ATOM 1617 O O . ILE B 1 18 ? 0.052 28.422 18.219 1 79.81 18 ILE B O 1
ATOM 1621 N N . ILE B 1 19 ? 1.384 28.766 16.516 1 78 19 ILE B N 1
ATOM 1622 C CA . ILE B 1 19 ? 0.558 29.859 15.992 1 78 19 ILE B CA 1
ATOM 1623 C C . ILE B 1 19 ? -0.809 29.312 15.578 1 78 19 ILE B C 1
ATOM 1625 O O . ILE B 1 19 ? -1.842 29.891 15.906 1 78 19 ILE B O 1
ATOM 1629 N N . VAL B 1 20 ? -0.738 28.188 14.938 1 80.62 20 VAL B N 1
ATOM 1630 C CA . VAL B 1 20 ? -1.995 27.641 14.43 1 80.62 20 VAL B CA 1
ATOM 1631 C C . VAL B 1 20 ? -2.871 27.188 15.602 1 80.62 20 VAL B C 1
ATOM 1633 O O . VAL B 1 20 ? -4.082 27.422 15.602 1 80.62 20 VAL B O 1
ATOM 1636 N N . ASN B 1 21 ? -2.334 26.578 16.531 1 81.31 21 ASN B N 1
ATOM 1637 C CA . ASN B 1 21 ? -3.105 26.156 17.703 1 81.31 21 ASN B CA 1
ATOM 1638 C C . ASN B 1 21 ? -3.789 27.344 18.375 1 81.31 21 ASN B C 1
ATOM 1640 O O . ASN B 1 21 ? -4.973 27.266 18.703 1 81.31 21 ASN B O 1
ATOM 1644 N N . ASN B 1 22 ? -3.082 28.391 18.547 1 80.81 22 ASN B N 1
ATOM 1645 C CA . ASN B 1 22 ? -3.623 29.578 19.219 1 80.81 22 ASN B CA 1
ATOM 1646 C C . ASN B 1 22 ? -4.715 30.234 18.375 1 80.81 22 ASN B C 1
ATOM 1648 O O . ASN B 1 22 ? -5.746 30.641 18.906 1 80.81 22 ASN B O 1
ATOM 1652 N N . ALA B 1 23 ? -4.453 30.312 17.141 1 76.06 23 ALA B N 1
ATOM 1653 C CA . ALA B 1 23 ? -5.406 30.953 16.234 1 76.06 23 ALA B CA 1
ATOM 1654 C C . ALA B 1 23 ? -6.719 30.172 16.188 1 76.06 23 ALA B C 1
ATOM 1656 O O . ALA B 1 23 ? -7.801 30.766 16.172 1 76.06 23 ALA B O 1
ATOM 1657 N N . ILE B 1 24 ? -6.609 28.938 16.172 1 78.19 24 ILE B N 1
ATOM 1658 C CA . ILE B 1 24 ? -7.801 28.094 16.094 1 78.19 24 ILE B CA 1
ATOM 1659 C C . ILE B 1 24 ? -8.578 28.188 17.406 1 78.19 24 ILE B C 1
ATOM 1661 O O . ILE B 1 24 ? -9.805 28.297 17.406 1 78.19 24 ILE B O 1
ATOM 1665 N N . LYS B 1 25 ? -7.871 28.125 18.406 1 79.94 25 LYS B N 1
ATOM 1666 C CA . LYS B 1 25 ? -8.516 28.312 19.703 1 79.94 25 LYS B CA 1
ATOM 1667 C C . LYS B 1 25 ? -9.297 29.625 19.75 1 79.94 25 LYS B C 1
ATOM 1669 O O . LYS B 1 25 ? -10.445 29.656 20.203 1 79.94 25 LYS B O 1
ATOM 1674 N N . ASP B 1 26 ? -8.695 30.703 19.312 1 78.62 26 ASP B N 1
ATOM 1675 C CA . ASP B 1 26 ? -9.336 32 19.266 1 78.62 26 ASP B CA 1
ATOM 1676 C C . ASP B 1 26 ? -10.586 31.984 18.406 1 78.62 26 ASP B C 1
ATOM 1678 O O . ASP B 1 26 ? -11.609 32.562 18.75 1 78.62 26 ASP B O 1
ATOM 1682 N N . HIS B 1 27 ? -10.438 31.328 17.312 1 76.5 27 HIS B N 1
ATOM 1683 C CA . HIS B 1 27 ? -11.555 31.219 16.391 1 76.5 27 HIS B CA 1
ATOM 1684 C C . HIS B 1 27 ? -12.719 30.453 17.016 1 76.5 27 HIS B C 1
ATOM 1686 O O . HIS B 1 27 ? -13.875 30.859 16.875 1 76.5 27 HIS B O 1
ATOM 1692 N N . MET B 1 28 ? -12.414 29.453 17.641 1 78.88 28 MET B N 1
ATOM 1693 C CA . MET B 1 28 ? -13.438 28.656 18.312 1 78.88 28 MET B CA 1
ATOM 1694 C C . MET B 1 28 ? -14.148 29.469 19.391 1 78.88 28 MET B C 1
ATOM 1696 O O . MET B 1 28 ? -15.375 29.422 19.5 1 78.88 28 MET B O 1
ATOM 1700 N N . GLU B 1 29 ? -13.445 30.188 20.141 1 79.06 29 GLU B N 1
ATOM 1701 C CA . GLU B 1 29 ? -14 31.031 21.203 1 79.06 29 GLU B CA 1
ATOM 1702 C C . GLU B 1 29 ? -14.875 32.156 20.625 1 79.06 29 GLU B C 1
ATOM 1704 O O . GLU B 1 29 ? -15.961 32.406 21.141 1 79.06 29 GLU B O 1
ATOM 1709 N N . ALA B 1 30 ? -14.422 32.688 19.562 1 76.75 30 ALA B N 1
ATOM 1710 C CA . ALA B 1 30 ? -15.133 33.781 18.938 1 76.75 30 ALA B CA 1
ATOM 1711 C C . ALA B 1 30 ? -16.484 33.344 18.391 1 76.75 30 ALA B C 1
ATOM 1713 O O . ALA B 1 30 ? -17.438 34.125 18.328 1 76.75 30 ALA B O 1
ATOM 1714 N N . HIS B 1 31 ? -16.562 32.094 18.016 1 78.06 31 HIS B N 1
ATOM 1715 C CA . HIS B 1 31 ? -17.781 31.625 17.391 1 78.06 31 HIS B CA 1
ATOM 1716 C C . HIS B 1 31 ? -18.547 30.672 18.312 1 78.06 31 HIS B C 1
ATOM 1718 O O . HIS B 1 31 ? -19.547 30.078 17.906 1 78.06 31 HIS B O 1
ATOM 1724 N N . ASP B 1 32 ? -18.047 30.516 19.484 1 78.62 32 ASP B N 1
ATOM 1725 C CA . ASP B 1 32 ? -18.688 29.703 20.516 1 78.62 32 ASP B CA 1
ATOM 1726 C C . ASP B 1 32 ? -18.828 28.25 20.078 1 78.62 32 ASP B C 1
ATOM 1728 O O . ASP B 1 32 ? -19.875 27.625 20.281 1 78.62 32 ASP B O 1
ATOM 1732 N N . TYR B 1 33 ? -17.859 27.797 19.25 1 72.75 33 TYR B N 1
ATOM 1733 C CA . TYR B 1 33 ? -17.812 26.375 18.906 1 72.75 33 TYR B CA 1
ATOM 1734 C C . TYR B 1 33 ? -17.391 25.547 20.109 1 72.75 33 TYR B C 1
ATOM 1736 O O . TYR B 1 33 ? -16.469 25.938 20.844 1 72.75 33 TYR B O 1
ATOM 1744 N N . LYS B 1 34 ? -18.094 24.484 20.484 1 72.31 34 LYS B N 1
ATOM 1745 C CA . LYS B 1 34 ? -17.797 23.594 21.594 1 72.31 34 LYS B CA 1
ATOM 1746 C C . LYS B 1 34 ? -17.297 22.234 21.109 1 72.31 34 LYS B C 1
ATOM 1748 O O . LYS B 1 34 ? -17.156 21.297 21.906 1 72.31 34 LYS B O 1
ATOM 1753 N N . GLU B 1 35 ? -17.016 22.109 19.844 1 66.25 35 GLU B N 1
ATOM 1754 C CA . GLU B 1 35 ? -16.594 20.828 19.281 1 66.25 35 GLU B CA 1
ATOM 1755 C C . GLU B 1 35 ? -15.219 20.438 19.781 1 66.25 35 GLU B C 1
ATOM 1757 O O . GLU B 1 35 ? -14.312 21.266 19.859 1 66.25 35 GLU B O 1
ATOM 1762 N N . THR B 1 36 ? -15.344 19.234 20.391 1 75 36 THR B N 1
ATOM 1763 C CA . THR B 1 36 ? -14.078 18.672 20.859 1 75 36 THR B CA 1
ATOM 1764 C C . THR B 1 36 ? -13.703 17.438 20.031 1 75 36 THR B C 1
ATOM 1766 O O . THR B 1 36 ? -14.398 17.078 19.078 1 75 36 THR B O 1
ATOM 1769 N N . GLY B 1 37 ? -12.586 17 20.219 1 71.94 37 GLY B N 1
ATOM 1770 C CA . GLY B 1 37 ? -12.18 15.75 19.625 1 71.94 37 GLY B CA 1
ATOM 1771 C C . GLY B 1 37 ? -11.43 15.93 18.312 1 71.94 37 GLY B C 1
ATOM 1772 O O . GLY B 1 37 ? -11.734 15.266 17.328 1 71.94 37 GLY B O 1
ATOM 1773 N N . TYR B 1 38 ? -10.727 16.875 18.234 1 73.88 38 TYR B N 1
ATOM 1774 C CA . TYR B 1 38 ? -9.852 17.062 17.078 1 73.88 38 TYR B CA 1
ATOM 1775 C C . TYR B 1 38 ? -8.484 17.578 17.516 1 73.88 38 TYR B C 1
ATOM 1777 O O . TYR B 1 38 ? -8.336 18.094 18.625 1 73.88 38 TYR B O 1
ATOM 1785 N N . ASP B 1 39 ? -7.41 17.281 16.734 1 78.69 39 ASP B N 1
ATOM 1786 C CA . ASP B 1 39 ? -6.098 17.922 16.859 1 78.69 39 ASP B CA 1
ATOM 1787 C C . ASP B 1 39 ? -5.648 18.531 15.539 1 78.69 39 ASP B C 1
ATOM 1789 O O . ASP B 1 39 ? -6.152 18.172 14.477 1 78.69 39 ASP B O 1
ATOM 1793 N N . ILE B 1 40 ? -4.793 19.547 15.711 1 77.62 40 ILE B N 1
ATOM 1794 C CA . ILE B 1 40 ? -4.273 20.219 14.523 1 77.62 40 ILE B CA 1
ATOM 1795 C C . ILE B 1 40 ? -2.773 19.969 14.398 1 77.62 40 ILE B C 1
ATOM 1797 O O . ILE B 1 40 ? -2.039 20.078 15.383 1 77.62 40 ILE B O 1
ATOM 1801 N N . SER B 1 41 ? -2.387 19.453 13.266 1 80.88 41 SER B N 1
ATOM 1802 C CA . SER B 1 41 ? -0.964 19.281 12.992 1 80.88 41 SER B CA 1
ATOM 1803 C C . SER B 1 41 ? -0.532 20.062 11.758 1 80.88 41 SER B C 1
ATOM 1805 O O . SER B 1 41 ? -1.3 20.188 10.797 1 80.88 41 SER B O 1
ATOM 1807 N N . ILE B 1 42 ? 0.75 20.672 11.844 1 79.06 42 ILE B N 1
ATOM 1808 C CA . ILE B 1 42 ? 1.329 21.375 10.703 1 79.06 42 ILE B CA 1
ATOM 1809 C C . ILE B 1 42 ? 2.42 20.531 10.062 1 79.06 42 ILE B C 1
ATOM 1811 O O . ILE B 1 42 ? 3.17 19.844 10.766 1 79.06 42 ILE B O 1
ATOM 1815 N N . LYS B 1 43 ? 2.441 20.531 8.773 1 78.19 43 LYS B N 1
ATOM 1816 C CA . LYS B 1 43 ? 3.498 19.844 8.039 1 78.19 43 LYS B CA 1
ATOM 1817 C C . LYS B 1 43 ? 4.223 20.797 7.094 1 78.19 43 LYS B C 1
ATOM 1819 O O . LYS B 1 43 ? 3.588 21.594 6.398 1 78.19 43 LYS B O 1
ATOM 1824 N N . ILE B 1 44 ? 5.602 20.797 7.238 1 75.56 44 ILE B N 1
ATOM 1825 C CA . ILE B 1 44 ? 6.426 21.547 6.293 1 75.56 44 ILE B CA 1
ATOM 1826 C C . ILE B 1 44 ? 6.934 20.609 5.199 1 75.56 44 ILE B C 1
ATOM 1828 O O . ILE B 1 44 ? 7.609 19.625 5.484 1 75.56 44 ILE B O 1
ATOM 1832 N N . ASN B 1 45 ? 6.543 20.844 4.016 1 71.75 45 ASN B N 1
ATOM 1833 C CA . ASN B 1 45 ? 6.965 20.047 2.865 1 71.75 45 ASN B CA 1
ATOM 1834 C C . ASN B 1 45 ? 8.211 20.641 2.205 1 71.75 45 ASN B C 1
ATOM 1836 O O . ASN B 1 45 ? 8.188 21.781 1.747 1 71.75 45 ASN B O 1
ATOM 1840 N N . ASP B 1 46 ? 9.312 19.875 2.291 1 70 46 ASP B N 1
ATOM 1841 C CA . ASP B 1 46 ? 10.562 20.234 1.64 1 70 46 ASP B CA 1
ATOM 1842 C C . ASP B 1 46 ? 10.508 19.938 0.141 1 70 46 ASP B C 1
ATOM 1844 O O . ASP B 1 46 ? 10.281 18.797 -0.27 1 70 46 ASP B O 1
ATOM 1848 N N . HIS B 1 47 ? 10.836 20.969 -0.58 1 69.5 47 HIS B N 1
ATOM 1849 C CA . HIS B 1 47 ? 10.719 20.828 -2.027 1 69.5 47 HIS B CA 1
ATOM 1850 C C . HIS B 1 47 ? 11.812 19.922 -2.586 1 69.5 47 HIS B C 1
ATOM 1852 O O . HIS B 1 47 ? 11.711 19.453 -3.721 1 69.5 47 HIS B O 1
ATOM 1858 N N . ASN B 1 48 ? 12.906 19.609 -1.766 1 66.56 48 ASN B N 1
ATOM 1859 C CA . ASN B 1 48 ? 13.922 18.672 -2.23 1 66.56 48 ASN B CA 1
ATOM 1860 C C . ASN B 1 48 ? 13.438 17.234 -2.15 1 66.56 48 ASN B C 1
ATOM 1862 O O . ASN B 1 48 ? 14.07 16.328 -2.699 1 66.56 48 ASN B O 1
ATOM 1866 N N . GLN B 1 49 ? 12.398 16.969 -1.47 1 69.19 49 GLN B N 1
ATOM 1867 C CA . GLN B 1 49 ? 11.719 15.672 -1.381 1 69.19 49 GLN B CA 1
ATOM 1868 C C . GLN B 1 49 ? 10.336 15.727 -2.025 1 69.19 49 GLN B C 1
ATOM 1870 O O . GLN B 1 49 ? 9.516 16.562 -1.662 1 69.19 49 GLN B O 1
ATOM 1875 N N . VAL B 1 50 ? 10.336 14.961 -3.064 1 73.31 50 VAL B N 1
ATOM 1876 C CA . VAL B 1 50 ? 9.055 15.023 -3.756 1 73.31 50 VAL B CA 1
ATOM 1877 C C . VAL B 1 50 ? 8.297 13.711 -3.551 1 73.31 50 VAL B C 1
ATOM 1879 O O . VAL B 1 50 ? 8.906 12.648 -3.406 1 73.31 50 VAL B O 1
ATOM 1882 N N . PRO B 1 51 ? 7.051 13.859 -3.42 1 75.69 51 PRO B N 1
ATOM 1883 C CA . PRO B 1 51 ? 6.285 12.609 -3.393 1 75.69 51 PRO B CA 1
ATOM 1884 C C . PRO B 1 51 ? 6.484 11.766 -4.648 1 75.69 51 PRO B C 1
ATOM 1886 O O . PRO B 1 51 ? 6.602 12.312 -5.75 1 75.69 51 PRO B O 1
ATOM 1889 N N . TRP B 1 52 ? 6.77 10.508 -4.449 1 79.12 52 TRP B N 1
ATOM 1890 C CA . TRP B 1 52 ? 6.941 9.633 -5.602 1 79.12 52 TRP B CA 1
ATOM 1891 C C . TRP B 1 52 ? 5.73 9.703 -6.527 1 79.12 52 TRP B C 1
ATOM 1893 O O . TRP B 1 52 ? 5.871 9.93 -7.73 1 79.12 52 TRP B O 1
ATOM 1903 N N . LYS B 1 53 ? 4.598 9.477 -6.051 1 78.38 53 LYS B N 1
ATOM 1904 C CA . LYS B 1 53 ? 3.363 9.562 -6.824 1 78.38 53 LYS B CA 1
ATOM 1905 C C . LYS B 1 53 ? 2.266 10.273 -6.035 1 78.38 53 LYS B C 1
ATOM 1907 O O . LYS B 1 53 ? 1.538 9.641 -5.27 1 78.38 53 LYS B O 1
ATOM 1912 N N . ARG B 1 54 ? 2.191 11.508 -6.465 1 72.25 54 ARG B N 1
ATOM 1913 C CA . ARG B 1 54 ? 1.196 12.32 -5.77 1 72.25 54 ARG B CA 1
ATOM 1914 C C . ARG B 1 54 ? -0.218 11.922 -6.184 1 72.25 54 ARG B C 1
ATOM 1916 O O . ARG B 1 54 ? -0.485 11.695 -7.363 1 72.25 54 ARG B O 1
ATOM 1923 N N . ASN B 1 55 ? -1.061 11.68 -5.32 1 77.12 55 ASN B N 1
ATOM 1924 C CA . ASN B 1 55 ? -2.496 11.492 -5.5 1 77.12 55 ASN B CA 1
ATOM 1925 C C . ASN B 1 55 ? -2.807 10.133 -6.125 1 77.12 55 ASN B C 1
ATOM 1927 O O . ASN B 1 55 ? -3.93 9.891 -6.57 1 77.12 55 ASN B O 1
ATOM 1931 N N . ALA B 1 56 ? -1.766 9.312 -6.34 1 87.19 56 ALA B N 1
ATOM 1932 C CA . ALA B 1 56 ? -2.031 7.977 -6.871 1 87.19 56 ALA B CA 1
ATOM 1933 C C . ALA B 1 56 ? -2.746 7.109 -5.84 1 87.19 56 ALA B C 1
ATOM 1935 O O . ALA B 1 56 ? -2.43 7.16 -4.648 1 87.19 56 ALA B O 1
ATOM 1936 N N . LEU B 1 57 ? -3.705 6.359 -6.387 1 89.19 57 LEU B N 1
ATOM 1937 C CA . LEU B 1 57 ? -4.375 5.383 -5.535 1 89.19 57 LEU B CA 1
ATOM 1938 C C . LEU B 1 57 ? -3.48 4.176 -5.281 1 89.19 57 LEU B C 1
ATOM 1940 O O . LEU B 1 57 ? -2.82 3.684 -6.199 1 89.19 57 LEU B O 1
ATOM 1944 N N . PHE B 1 58 ? -3.455 3.779 -4.008 1 92.31 58 PHE B N 1
ATOM 1945 C CA . PHE B 1 58 ? -2.662 2.605 -3.668 1 92.31 58 PHE B CA 1
ATOM 1946 C C . PHE B 1 58 ? -3.297 1.837 -2.514 1 92.31 58 PHE B C 1
ATOM 1948 O O . PHE B 1 58 ? -4.117 2.385 -1.774 1 92.31 58 PHE B O 1
ATOM 1955 N N . SER B 1 59 ? -2.969 0.579 -2.498 1 93.25 59 SER B N 1
ATOM 1956 C CA . SER B 1 59 ? -3.246 -0.232 -1.318 1 93.25 59 SER B CA 1
ATOM 1957 C C . SER B 1 59 ? -1.967 -0.544 -0.548 1 93.25 59 SER B C 1
ATOM 1959 O O . SER B 1 59 ? -0.879 -0.571 -1.127 1 93.25 59 SER B O 1
ATOM 1961 N N . LYS B 1 60 ? -2.158 -0.68 0.715 1 93 60 LYS B N 1
ATOM 1962 C CA . LYS B 1 60 ? -1.044 -1 1.603 1 93 60 LYS B CA 1
ATOM 1963 C C . LYS B 1 60 ? -0.973 -2.498 1.878 1 93 60 LYS B C 1
ATOM 1965 O O . LYS B 1 60 ? -2.004 -3.152 2.051 1 93 60 LYS B O 1
ATOM 1970 N N . VAL B 1 61 ? 0.215 -3.031 1.855 1 95.44 61 VAL B N 1
ATOM 1971 C CA . VAL B 1 61 ? 0.512 -4.371 2.35 1 95.44 61 VAL B CA 1
ATOM 1972 C C . VAL B 1 61 ? 1.381 -4.281 3.602 1 95.44 61 VAL B C 1
ATOM 1974 O O . VAL B 1 61 ? 2.529 -3.838 3.537 1 95.44 61 VAL B O 1
ATOM 1977 N N . PHE B 1 62 ? 0.838 -4.734 4.672 1 95 62 PHE B N 1
ATOM 1978 C CA . PHE B 1 62 ? 1.58 -4.625 5.922 1 95 62 PHE B CA 1
ATOM 1979 C C . PHE B 1 62 ? 2.582 -5.766 6.059 1 95 62 PHE B C 1
ATOM 1981 O O . PHE B 1 62 ? 2.205 -6.938 6.004 1 95 62 PHE B O 1
ATOM 1988 N N . VAL B 1 63 ? 3.811 -5.414 6.336 1 93.38 63 VAL B N 1
ATOM 1989 C CA . VAL B 1 63 ? 4.969 -6.293 6.207 1 93.38 63 VAL B CA 1
ATOM 1990 C C . VAL B 1 63 ? 4.902 -7.398 7.254 1 93.38 63 VAL B C 1
ATOM 1992 O O . VAL B 1 63 ? 4.957 -8.586 6.922 1 93.38 63 VAL B O 1
ATOM 1995 N N . LYS B 1 64 ? 4.684 -7.02 8.43 1 93.81 64 LYS B N 1
ATOM 1996 C CA . LYS B 1 64 ? 4.77 -7.98 9.531 1 93.81 64 LYS B CA 1
ATOM 1997 C C . LYS B 1 64 ? 3.719 -9.078 9.383 1 93.81 64 LYS B C 1
ATOM 1999 O O . LYS B 1 64 ? 4.031 -10.266 9.508 1 93.81 64 LYS B O 1
ATOM 2004 N N . GLU B 1 65 ? 2.506 -8.703 9.109 1 93.06 65 GLU B N 1
ATOM 2005 C CA . GLU B 1 65 ? 1.416 -9.672 9.031 1 93.06 65 GLU B CA 1
ATOM 2006 C C . GLU B 1 65 ? 1.573 -10.586 7.812 1 93.06 65 GLU B C 1
ATOM 2008 O O . GLU B 1 65 ? 1.336 -11.789 7.898 1 93.06 65 GLU B O 1
ATOM 2013 N N . LEU B 1 66 ? 1.987 -10 6.715 1 95.38 66 LEU B N 1
ATOM 2014 C CA . LEU B 1 66 ? 2.215 -10.828 5.535 1 95.38 66 LEU B CA 1
ATOM 2015 C C . LEU B 1 66 ? 3.316 -11.852 5.793 1 95.38 66 LEU B C 1
ATOM 2017 O O . LEU B 1 66 ? 3.146 -13.031 5.508 1 95.38 66 LEU B O 1
ATOM 2021 N N . GLU B 1 67 ? 4.379 -11.445 6.363 1 93.5 67 GLU B N 1
ATOM 2022 C CA . GLU B 1 67 ? 5.504 -12.336 6.625 1 93.5 67 GLU B CA 1
ATOM 2023 C C . GLU B 1 67 ? 5.109 -13.453 7.59 1 93.5 67 GLU B C 1
ATOM 2025 O O . GLU B 1 67 ? 5.531 -14.602 7.426 1 93.5 67 GLU B O 1
ATOM 2030 N N . ASN B 1 68 ? 4.344 -13.078 8.547 1 94.12 68 ASN B N 1
ATOM 2031 C CA . ASN B 1 68 ? 3.873 -14.078 9.5 1 94.12 68 ASN B CA 1
ATOM 2032 C C . ASN B 1 68 ? 3.043 -15.156 8.805 1 94.12 68 ASN B C 1
ATOM 2034 O O . ASN B 1 68 ? 3.229 -16.344 9.062 1 94.12 68 ASN B O 1
ATOM 2038 N N . LYS B 1 69 ? 2.186 -14.789 7.902 1 93.06 69 LYS B N 1
ATOM 2039 C CA . LYS B 1 69 ? 1.339 -15.734 7.18 1 93.06 69 LYS B CA 1
ATOM 2040 C C . LYS B 1 69 ? 2.168 -16.625 6.258 1 93.06 69 LYS B C 1
ATOM 2042 O O . LYS B 1 69 ? 1.899 -17.812 6.137 1 93.06 69 LYS B O 1
ATOM 2047 N N . MET B 1 70 ? 3.15 -16.047 5.66 1 91.56 70 MET B N 1
ATOM 2048 C CA . MET B 1 70 ? 4.004 -16.797 4.742 1 91.56 70 MET B CA 1
ATOM 2049 C C . MET B 1 70 ? 4.867 -17.797 5.496 1 91.56 70 MET B C 1
ATOM 2051 O O . MET B 1 70 ? 5.031 -18.938 5.051 1 91.56 70 MET B O 1
ATOM 2055 N N . LYS B 1 71 ? 5.391 -17.391 6.582 1 91 71 LYS B N 1
ATOM 2056 C CA . LYS B 1 71 ? 6.227 -18.266 7.395 1 91 71 LYS B CA 1
ATOM 2057 C C . LYS B 1 71 ? 5.438 -19.484 7.883 1 91 71 LYS B C 1
ATOM 2059 O O . LYS B 1 71 ? 5.977 -20.594 7.949 1 91 71 LYS B O 1
ATOM 2064 N N . LYS B 1 72 ? 4.23 -19.25 8.188 1 91.88 72 LYS B N 1
ATOM 2065 C CA . LYS B 1 72 ? 3.371 -20.328 8.672 1 91.88 72 LYS B CA 1
ATOM 2066 C C . LYS B 1 72 ? 2.828 -21.156 7.512 1 91.88 72 LYS B C 1
ATOM 2068 O O . LYS B 1 72 ? 2.084 -22.125 7.727 1 91.88 72 LYS B O 1
ATOM 2073 N N . ARG B 1 73 ? 3.156 -20.781 6.32 1 89.75 73 ARG B N 1
ATOM 2074 C CA . ARG B 1 73 ? 2.721 -21.453 5.105 1 89.75 73 ARG B CA 1
ATOM 2075 C C . ARG B 1 73 ? 1.199 -21.516 5.023 1 89.75 73 ARG B C 1
ATOM 2077 O O . ARG B 1 73 ? 0.628 -22.531 4.645 1 89.75 73 ARG B O 1
ATOM 2084 N N . GLU B 1 74 ? 0.577 -20.375 5.41 1 92.19 74 GLU B N 1
ATOM 2085 C CA . GLU B 1 74 ? -0.878 -20.25 5.371 1 92.19 74 GLU B CA 1
ATOM 2086 C C . GLU B 1 74 ? -1.356 -19.766 4.008 1 92.19 74 GLU B C 1
ATOM 2088 O O . GLU B 1 74 ? -2.537 -19.891 3.678 1 92.19 74 GLU B O 1
ATOM 2093 N N . LEU B 1 75 ? -0.423 -19.266 3.301 1 95.44 75 LEU B N 1
ATOM 2094 C CA . LEU B 1 75 ? -0.747 -18.719 1.988 1 95.44 75 LEU B CA 1
ATOM 2095 C C . LEU B 1 75 ? 0.249 -19.203 0.938 1 95.44 75 LEU B C 1
ATOM 2097 O O . LEU B 1 75 ? 1.452 -19.266 1.201 1 95.44 75 LEU B O 1
ATOM 2101 N N . THR B 1 76 ? -0.29 -19.562 -0.192 1 95.94 76 THR B N 1
ATOM 2102 C CA . THR B 1 76 ? 0.569 -19.766 -1.355 1 95.94 76 THR B CA 1
ATOM 2103 C C . THR B 1 76 ? 0.835 -18.438 -2.057 1 95.94 76 THR B C 1
ATOM 2105 O O . THR B 1 76 ? 0.12 -17.453 -1.834 1 95.94 76 THR B O 1
ATOM 2108 N N . LEU B 1 77 ? 1.869 -18.438 -2.922 1 97.12 77 LEU B N 1
ATOM 2109 C CA . LEU B 1 77 ? 2.172 -17.219 -3.664 1 97.12 77 LEU B CA 1
ATOM 2110 C C . LEU B 1 77 ? 1.004 -16.828 -4.562 1 97.12 77 LEU B C 1
ATOM 2112 O O . LEU B 1 77 ? 0.729 -15.633 -4.746 1 97.12 77 LEU B O 1
ATOM 2116 N N . GLU B 1 78 ? 0.36 -17.797 -5.098 1 97.25 78 GLU B N 1
ATOM 2117 C CA . GLU B 1 78 ? -0.797 -17.516 -5.941 1 97.25 78 GLU B CA 1
ATOM 2118 C C . GLU B 1 78 ? -1.92 -16.859 -5.133 1 97.25 78 GLU B C 1
ATOM 2120 O O . GLU B 1 78 ? -2.59 -15.945 -5.613 1 97.25 78 GLU B O 1
ATOM 2125 N N . GLN B 1 79 ? -2.096 -17.312 -3.949 1 97.69 79 GLN B N 1
ATOM 2126 C CA . GLN B 1 79 ? -3.098 -16.719 -3.07 1 97.69 79 GLN B CA 1
ATOM 2127 C C . GLN B 1 79 ? -2.723 -15.281 -2.693 1 97.69 79 GLN B C 1
ATOM 2129 O O . GLN B 1 79 ? -3.578 -14.398 -2.674 1 97.69 79 GLN B O 1
ATOM 2134 N N . VAL B 1 80 ? -1.495 -15.078 -2.428 1 98 80 VAL B N 1
ATOM 2135 C CA . VAL B 1 80 ? -1.021 -13.719 -2.168 1 98 80 VAL B CA 1
ATOM 2136 C C . VAL B 1 80 ? -1.267 -12.844 -3.393 1 98 80 VAL B C 1
ATOM 2138 O O . VAL B 1 80 ? -1.684 -11.688 -3.266 1 98 80 VAL B O 1
ATOM 2141 N N . GLY B 1 81 ? -0.993 -13.391 -4.531 1 98.25 81 GLY B N 1
ATOM 2142 C CA . GLY B 1 81 ? -1.264 -12.672 -5.77 1 98.25 81 GLY B CA 1
ATOM 2143 C C . GLY B 1 81 ? -2.721 -12.281 -5.926 1 98.25 81 GLY B C 1
ATOM 2144 O O . GLY B 1 81 ? -3.029 -11.148 -6.285 1 98.25 81 GLY B O 1
ATOM 2145 N N . LEU B 1 82 ? -3.557 -13.227 -5.684 1 98.31 82 LEU B N 1
ATOM 2146 C CA . LEU B 1 82 ? -4.984 -12.945 -5.754 1 98.31 82 LEU B CA 1
ATOM 2147 C C . LEU B 1 82 ? -5.363 -11.828 -4.789 1 98.31 82 LEU B C 1
ATOM 2149 O O . LEU B 1 82 ? -6.027 -10.859 -5.184 1 98.31 82 LEU B O 1
ATOM 2153 N N . LEU B 1 83 ? -4.926 -11.945 -3.561 1 98 83 LEU B N 1
ATOM 2154 C CA . LEU B 1 83 ? -5.242 -10.961 -2.537 1 98 83 LEU B CA 1
ATOM 2155 C C . LEU B 1 83 ? -4.707 -9.586 -2.924 1 98 83 LEU B C 1
ATOM 2157 O O . LEU B 1 83 ? -5.367 -8.57 -2.695 1 98 83 LEU B O 1
ATOM 2161 N N . THR B 1 84 ? -3.568 -9.578 -3.514 1 98.19 84 THR B N 1
ATOM 2162 C CA . THR B 1 84 ? -2.969 -8.328 -3.965 1 98.19 84 THR B CA 1
ATOM 2163 C C . THR B 1 84 ? -3.797 -7.703 -5.082 1 98.19 84 THR B C 1
ATOM 2165 O O . THR B 1 84 ? -4.086 -6.504 -5.051 1 98.19 84 THR B O 1
ATOM 2168 N N . CYS B 1 85 ? -4.176 -8.445 -5.996 1 97.69 85 CYS B N 1
ATOM 2169 C CA . CYS B 1 85 ? -5.02 -7.934 -7.07 1 97.69 85 CYS B CA 1
ATOM 2170 C C . CYS B 1 85 ? -6.344 -7.414 -6.523 1 97.69 85 CYS B C 1
ATOM 2172 O O . CYS B 1 85 ? -6.805 -6.34 -6.918 1 97.69 85 CYS B O 1
ATOM 2174 N N . LEU B 1 86 ? -6.898 -8.156 -5.656 1 97.06 86 LEU B N 1
ATOM 2175 C CA . LEU B 1 86 ? -8.164 -7.738 -5.066 1 97.06 86 LEU B CA 1
ATOM 2176 C C . LEU B 1 86 ? -7.996 -6.465 -4.25 1 97.06 86 LEU B C 1
ATOM 2178 O O . LEU B 1 86 ? -8.914 -5.641 -4.176 1 97.06 86 LEU B O 1
ATOM 2182 N N . SER B 1 87 ? -6.84 -6.277 -3.615 1 95.69 87 SER B N 1
ATOM 2183 C CA . SER B 1 87 ? -6.605 -5.094 -2.795 1 95.69 87 SER B CA 1
ATOM 2184 C C . SER B 1 87 ? -6.707 -3.818 -3.623 1 95.69 87 SER B C 1
ATOM 2186 O O . SER B 1 87 ? -6.977 -2.744 -3.086 1 95.69 87 SER B O 1
ATOM 2188 N N . ALA B 1 88 ? -6.523 -3.938 -4.902 1 92.94 88 ALA B N 1
ATOM 2189 C CA . ALA B 1 88 ? -6.676 -2.799 -5.805 1 92.94 88 ALA B CA 1
ATOM 2190 C C . ALA B 1 88 ? -8.141 -2.393 -5.934 1 92.94 88 ALA B C 1
ATOM 2192 O O . ALA B 1 88 ? -8.453 -1.314 -6.445 1 92.94 88 ALA B O 1
ATOM 2193 N N . ARG B 1 89 ? -9 -3.176 -5.43 1 93.44 89 ARG B N 1
ATOM 2194 C CA . ARG B 1 89 ? -10.43 -2.936 -5.574 1 93.44 89 ARG B CA 1
ATOM 2195 C C . ARG B 1 89 ? -11.07 -2.592 -4.234 1 93.44 89 ARG B C 1
ATOM 2197 O O . ARG B 1 89 ? -12.297 -2.592 -4.105 1 93.44 89 ARG B O 1
ATOM 2204 N N . LEU B 1 90 ? -10.227 -2.375 -3.26 1 92.44 90 LEU B N 1
ATOM 2205 C 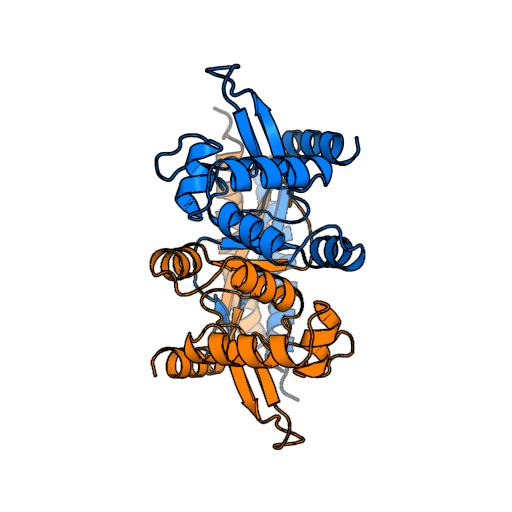CA . LEU B 1 90 ? -10.742 -1.954 -1.962 1 92.44 90 LEU B CA 1
ATOM 2206 C C . LEU B 1 90 ? -11.297 -0.536 -2.031 1 92.44 90 LEU B C 1
ATOM 2208 O O . LEU B 1 90 ? -10.695 0.343 -2.648 1 92.44 90 LEU B O 1
ATOM 2212 N N . ASP B 1 91 ? -12.422 -0.381 -1.409 1 83.12 91 ASP B N 1
ATOM 2213 C CA . ASP B 1 91 ? -13.039 0.938 -1.328 1 83.12 91 ASP B CA 1
ATOM 2214 C C . ASP B 1 91 ? -12.289 1.837 -0.347 1 83.12 91 ASP B C 1
ATOM 2216 O O . ASP B 1 91 ? -12.211 1.535 0.846 1 83.12 91 ASP B O 1
ATOM 2220 N N . ILE B 1 92 ? -11.758 2.879 -0.773 1 71.06 92 ILE B N 1
ATOM 2221 C CA . ILE B 1 92 ? -10.984 3.795 0.056 1 71.06 92 ILE B CA 1
ATOM 2222 C C . ILE B 1 92 ? -11.93 4.691 0.853 1 71.06 92 ILE B C 1
ATOM 2224 O O . ILE B 1 92 ? -11.57 5.172 1.933 1 71.06 92 ILE B O 1
ATOM 2228 N N . LYS B 1 93 ? -13.086 4.918 0.348 1 63.5 93 LYS B N 1
ATOM 2229 C CA . LYS B 1 93 ? -14.008 5.918 0.883 1 63.5 93 LYS B CA 1
ATOM 2230 C C . LYS B 1 93 ? -14.594 5.465 2.215 1 63.5 93 LYS B C 1
ATOM 2232 O O . LYS B 1 93 ? -14.812 6.281 3.115 1 63.5 93 LYS B O 1
ATOM 2237 N N . ASP B 1 94 ? -14.891 4.18 2.229 1 57.5 94 ASP B N 1
ATOM 2238 C CA . ASP B 1 94 ? -15.664 3.762 3.396 1 57.5 94 ASP B CA 1
ATOM 2239 C C . ASP B 1 94 ? -14.75 3.168 4.469 1 57.5 94 ASP B C 1
ATOM 2241 O O . ASP B 1 94 ? -15.195 2.893 5.586 1 57.5 94 ASP B O 1
ATOM 2245 N N . ASN B 1 95 ? -13.633 3.248 4.27 1 56.47 95 ASN B N 1
ATOM 2246 C CA . ASN B 1 95 ? -12.664 2.721 5.223 1 56.47 95 ASN B CA 1
ATOM 2247 C C . ASN B 1 95 ? -12.984 1.277 5.602 1 56.47 95 ASN B C 1
ATOM 2249 O O . ASN B 1 95 ? -12.75 0.866 6.742 1 56.47 95 ASN B O 1
ATOM 2253 N N . GLU B 1 96 ? -13.883 0.583 4.949 1 64.12 96 GLU B N 1
ATOM 2254 C CA . GLU B 1 96 ? -14.312 -0.745 5.375 1 64.12 96 GLU B CA 1
ATOM 2255 C C . GLU B 1 96 ? -13.523 -1.838 4.66 1 64.12 96 GLU B C 1
ATOM 2257 O O . GLU B 1 96 ? -13.672 -3.021 4.969 1 64.12 96 GLU B O 1
ATOM 2262 N N . SER B 1 97 ? -12.469 -1.524 3.934 1 79.44 97 SER B N 1
ATOM 2263 C CA . SER B 1 97 ? -11.695 -2.52 3.201 1 79.44 97 SER B CA 1
ATOM 2264 C C . SER B 1 97 ? -12.602 -3.455 2.408 1 79.44 97 SER B C 1
ATOM 2266 O O . SER B 1 97 ? -12.344 -4.66 2.332 1 79.44 97 SER B O 1
ATOM 2268 N N . VAL B 1 98 ? -13.789 -3.021 1.938 1 88.88 98 VAL B N 1
ATOM 2269 C CA . VAL B 1 98 ? -14.734 -3.82 1.166 1 88.88 98 VAL B CA 1
ATOM 2270 C C . VAL B 1 98 ? -14.352 -3.795 -0.311 1 88.88 98 VAL B C 1
ATOM 2272 O O . VAL B 1 98 ? -13.883 -2.771 -0.82 1 88.88 98 VAL B O 1
ATOM 2275 N N . LEU B 1 99 ? -14.594 -4.945 -0.972 1 94.81 99 LEU B N 1
ATOM 2276 C CA . LEU B 1 99 ? -14.281 -5.059 -2.391 1 94.81 99 LEU B CA 1
ATOM 2277 C C . LEU B 1 99 ? -15.43 -4.535 -3.248 1 94.81 99 LEU B C 1
ATOM 2279 O O . LEU B 1 99 ? -16.578 -4.918 -3.051 1 94.81 99 LEU B O 1
ATOM 2283 N N . ARG B 1 100 ? -15.047 -3.672 -4.211 1 93.44 100 ARG B N 1
ATOM 2284 C CA . ARG B 1 100 ? -16.062 -3.09 -5.074 1 93.44 100 ARG B CA 1
ATOM 2285 C C . ARG B 1 100 ? -15.648 -3.143 -6.535 1 93.44 100 ARG B C 1
ATOM 2287 O O . ARG B 1 100 ? -14.453 -3.072 -6.848 1 93.44 100 ARG B O 1
ATOM 2294 N N . ASN B 1 101 ? -16.672 -3.24 -7.367 1 93.94 101 ASN B N 1
ATOM 2295 C CA . ASN B 1 101 ? -16.484 -3.037 -8.805 1 93.94 101 ASN B CA 1
ATOM 2296 C C . ASN B 1 101 ? -16.297 -1.561 -9.141 1 93.94 101 ASN B C 1
ATOM 2298 O O . ASN B 1 101 ? -16.469 -0.697 -8.273 1 93.94 101 ASN B O 1
ATOM 2302 N N . SER B 1 102 ? -15.898 -1.322 -10.359 1 87.94 102 SER B N 1
ATOM 2303 C CA . SER B 1 102 ? -15.656 0.05 -10.789 1 87.94 102 SER B CA 1
ATOM 2304 C C . SER B 1 102 ? -16.938 0.886 -10.711 1 87.94 102 SER B C 1
ATOM 2306 O O . SER B 1 102 ? -16.875 2.102 -10.516 1 87.94 102 SER B O 1
ATOM 2308 N N . ASP B 1 103 ? -18.062 0.243 -10.797 1 89.31 103 ASP B N 1
ATOM 2309 C CA . ASP B 1 103 ? -19.328 0.968 -10.773 1 89.31 103 ASP B CA 1
ATOM 2310 C C . ASP B 1 103 ? -19.828 1.142 -9.344 1 89.31 103 ASP B C 1
ATOM 2312 O O . ASP B 1 103 ? -20.938 1.65 -9.125 1 89.31 103 ASP B O 1
ATOM 2316 N N . GLY B 1 104 ? -19.109 0.696 -8.414 1 89.12 104 GLY B N 1
ATOM 2317 C CA . GLY B 1 104 ? -19.438 0.907 -7.012 1 89.12 104 GLY B CA 1
ATOM 2318 C C . GLY B 1 104 ? -20.156 -0.274 -6.379 1 89.12 104 GLY B C 1
ATOM 2319 O O . GLY B 1 104 ? -20.266 -0.354 -5.156 1 89.12 104 GLY B O 1
ATOM 2320 N N . SER B 1 105 ? -20.625 -1.204 -7.195 1 92.5 105 SER B N 1
ATOM 2321 C CA . SER B 1 105 ? -21.297 -2.375 -6.648 1 92.5 105 SER B CA 1
ATOM 2322 C C . SER B 1 105 ? -20.312 -3.303 -5.941 1 92.5 105 SER B C 1
ATOM 2324 O O . SER B 1 105 ? -19.109 -3.264 -6.219 1 92.5 105 SER B O 1
ATOM 2326 N N . TYR B 1 106 ? -20.797 -4.113 -5.066 1 94.06 106 TYR B N 1
ATOM 2327 C CA . TYR B 1 106 ? -19.953 -5.098 -4.395 1 94.06 106 TYR B CA 1
ATOM 2328 C C . TYR B 1 106 ? -19.484 -6.172 -5.367 1 94.06 106 TYR B C 1
ATOM 2330 O O . TYR B 1 106 ? -20.25 -6.609 -6.234 1 94.06 106 TYR B O 1
ATOM 2338 N N . MET B 1 107 ? -18.312 -6.602 -5.223 1 96.19 107 MET B N 1
ATOM 2339 C CA . MET B 1 107 ? -17.812 -7.684 -6.062 1 96.19 107 MET B CA 1
ATOM 2340 C C . MET B 1 107 ? -18.375 -9.023 -5.621 1 96.19 107 MET B C 1
ATOM 2342 O O . MET B 1 107 ? -18.312 -9.375 -4.441 1 96.19 107 MET B O 1
ATOM 2346 N N . SER B 1 108 ? -18.906 -9.766 -6.57 1 96.31 108 SER B N 1
ATOM 2347 C CA . SER B 1 108 ? -19.312 -11.148 -6.352 1 96.31 108 SER B CA 1
ATOM 2348 C C . SER B 1 108 ? -18.172 -12.117 -6.645 1 96.31 108 SER B C 1
ATOM 2350 O O . SER B 1 108 ? -17.109 -11.703 -7.121 1 96.31 108 SER B O 1
ATOM 2352 N N . GLN B 1 109 ? -18.438 -13.391 -6.285 1 96.88 109 GLN B N 1
ATOM 2353 C CA . GLN B 1 109 ? -17.453 -14.391 -6.66 1 96.88 109 GLN B CA 1
ATOM 2354 C C . GLN B 1 109 ? -17.266 -14.438 -8.172 1 96.88 109 GLN B C 1
ATOM 2356 O O . GLN B 1 109 ? -16.141 -14.656 -8.656 1 96.88 109 GLN B O 1
ATOM 2361 N N . GLN B 1 110 ? -18.359 -14.219 -8.828 1 97.38 110 GLN B N 1
ATOM 2362 C CA . GLN B 1 110 ? -18.281 -14.18 -10.281 1 97.38 110 GLN B CA 1
ATOM 2363 C C . GLN B 1 110 ? -17.406 -13.016 -10.758 1 97.38 110 GLN B C 1
ATOM 2365 O O . GLN B 1 110 ? -16.594 -13.18 -11.664 1 97.38 110 GLN B O 1
ATOM 2370 N N . ASP B 1 111 ? -17.578 -11.891 -10.164 1 97.44 111 ASP B N 1
ATOM 2371 C CA . ASP B 1 111 ? -16.75 -10.727 -10.5 1 97.44 111 ASP B CA 1
ATOM 2372 C C . ASP B 1 111 ? -15.273 -11.016 -10.258 1 97.44 111 ASP B C 1
ATOM 2374 O O . ASP B 1 111 ? -14.43 -10.641 -11.062 1 97.44 111 ASP B O 1
ATOM 2378 N N . ILE B 1 112 ? -14.969 -11.68 -9.148 1 97.5 112 ILE B N 1
ATOM 2379 C CA . ILE B 1 112 ? -13.594 -12 -8.797 1 97.5 112 ILE B CA 1
ATOM 2380 C C . ILE B 1 112 ? -13 -12.945 -9.836 1 97.5 112 ILE B C 1
ATOM 2382 O O . ILE B 1 112 ? -11.883 -12.734 -10.305 1 97.5 112 ILE B O 1
ATOM 2386 N N . SER B 1 113 ? -13.789 -13.969 -10.211 1 97.75 113 SER B N 1
ATOM 2387 C CA . SER B 1 113 ? -13.352 -14.922 -11.234 1 97.75 113 SER B CA 1
ATOM 2388 C C . SER B 1 113 ? -13.008 -14.219 -12.539 1 97.75 113 SER B C 1
ATOM 2390 O O . SER B 1 113 ? -11.961 -14.461 -13.133 1 97.75 113 SER B O 1
ATOM 2392 N N . GLU B 1 114 ? -13.844 -13.312 -12.953 1 96.06 114 GLU B N 1
ATOM 2393 C CA . GLU B 1 114 ? -13.648 -12.586 -14.203 1 96.06 114 GLU B CA 1
ATOM 2394 C C . GLU B 1 114 ? -12.477 -11.617 -14.102 1 96.06 114 GLU B C 1
ATOM 2396 O O . GLU B 1 114 ? -11.703 -11.453 -15.047 1 96.06 114 GLU B O 1
ATOM 2401 N N . TYR B 1 115 ? -12.336 -11.055 -13.008 1 95 115 TYR B N 1
ATOM 2402 C CA . TYR B 1 115 ? -11.297 -10.055 -12.773 1 95 115 TYR B CA 1
ATOM 2403 C C . TYR B 1 115 ? -9.914 -10.672 -12.922 1 95 115 TYR B C 1
ATOM 2405 O O . TYR B 1 115 ? -9.023 -10.07 -13.523 1 95 115 TYR B O 1
ATOM 2413 N N . VAL B 1 116 ? -9.734 -11.898 -12.383 1 95.5 116 VAL B N 1
ATOM 2414 C CA . VAL B 1 116 ? -8.391 -12.469 -12.367 1 95.5 116 VAL B CA 1
ATOM 2415 C C . VAL B 1 116 ? -8.273 -13.539 -13.453 1 95.5 116 VAL B C 1
ATOM 2417 O O . VAL B 1 116 ? -7.203 -14.125 -13.633 1 95.5 116 VAL B O 1
ATOM 2420 N N . GLY B 1 117 ? -9.375 -13.906 -14.125 1 94.56 117 GLY B N 1
ATOM 2421 C CA . GLY B 1 117 ? -9.359 -14.875 -15.203 1 94.56 117 GLY B CA 1
ATOM 2422 C C . GLY B 1 117 ? -9.344 -16.312 -14.719 1 94.56 117 GLY B C 1
ATOM 2423 O O . GLY B 1 117 ? -8.719 -17.172 -15.336 1 94.56 117 GLY B O 1
ATOM 2424 N N . TRP B 1 118 ? -9.867 -16.578 -13.57 1 96.69 118 TRP B N 1
A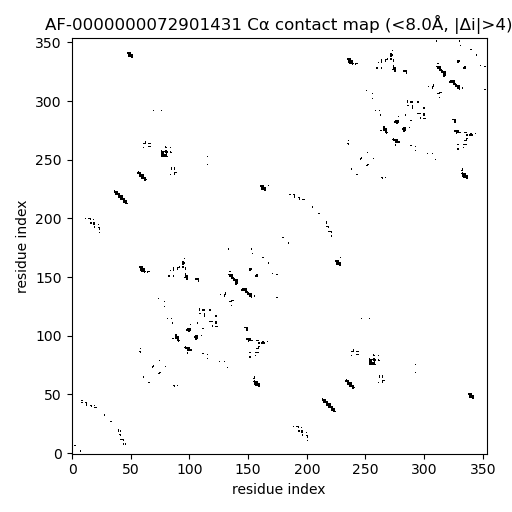TOM 2425 C CA . TRP B 1 118 ? -9.969 -17.922 -13.016 1 96.69 118 TRP B CA 1
ATOM 2426 C C . TRP B 1 118 ? -11.312 -18.562 -13.344 1 96.69 118 TRP B C 1
ATOM 2428 O O . TRP B 1 118 ? -12.281 -17.844 -13.625 1 96.69 118 TRP B O 1
ATOM 2438 N N . SER B 1 119 ? -11.305 -19.875 -13.352 1 97.56 119 SER B N 1
ATOM 2439 C CA . SER B 1 119 ? -12.578 -20.578 -13.422 1 97.56 119 SER B CA 1
ATOM 2440 C C . SER B 1 119 ? -13.398 -20.344 -12.156 1 97.56 119 SER B C 1
ATOM 2442 O O . SER B 1 119 ? -12.852 -20.047 -11.094 1 97.56 119 SER B O 1
ATOM 2444 N N . ARG B 1 120 ? -14.672 -20.562 -12.336 1 96.88 120 ARG B N 1
ATOM 2445 C CA . ARG B 1 120 ? -15.57 -20.422 -11.203 1 96.88 120 ARG B CA 1
ATOM 2446 C C . ARG B 1 120 ? -15.203 -21.391 -10.078 1 96.88 120 ARG B C 1
ATOM 2448 O O . ARG B 1 120 ? -15.211 -21.016 -8.906 1 96.88 120 ARG B O 1
ATOM 2455 N N . ASN B 1 121 ? -14.914 -22.578 -10.438 1 97.81 121 ASN B N 1
ATOM 2456 C CA . ASN B 1 121 ? -14.586 -23.594 -9.445 1 97.81 121 ASN B CA 1
ATOM 2457 C C . ASN B 1 121 ? -13.312 -23.25 -8.672 1 97.81 121 ASN B C 1
ATOM 2459 O O . ASN B 1 121 ? -13.281 -23.328 -7.445 1 97.81 121 ASN B O 1
ATOM 2463 N N . LYS B 1 122 ? -12.32 -22.859 -9.391 1 97.81 122 LYS B N 1
ATOM 2464 C CA . LYS B 1 122 ? -11.07 -22.469 -8.742 1 97.81 122 LYS B CA 1
ATOM 2465 C C . LYS B 1 122 ? -11.281 -21.281 -7.812 1 97.81 122 LYS B C 1
ATOM 2467 O O . LYS B 1 122 ? -10.766 -21.266 -6.691 1 97.81 122 LYS B O 1
ATOM 2472 N N . THR B 1 123 ? -11.992 -20.328 -8.336 1 98.06 123 THR B N 1
ATOM 2473 C CA . THR B 1 123 ? -12.289 -19.141 -7.531 1 98.06 123 THR B CA 1
ATOM 2474 C C . THR B 1 123 ? -13.031 -19.531 -6.258 1 98.06 123 THR B C 1
ATOM 2476 O O . THR B 1 123 ? -12.656 -19.125 -5.16 1 98.06 123 THR B O 1
ATOM 2479 N N . HIS B 1 124 ? -13.977 -20.344 -6.395 1 97.81 124 HIS B N 1
ATOM 2480 C CA . HIS B 1 124 ? -14.781 -20.781 -5.262 1 97.81 124 HIS B CA 1
ATOM 2481 C C . HIS B 1 124 ? -13.93 -21.484 -4.215 1 97.81 124 HIS B C 1
ATOM 2483 O O . HIS B 1 124 ? -13.992 -21.156 -3.029 1 97.81 124 HIS B O 1
ATOM 2489 N N . GLU B 1 125 ? -13.172 -22.391 -4.637 1 98.12 125 GLU B N 1
ATOM 2490 C CA . GLU B 1 125 ? -12.328 -23.172 -3.73 1 98.12 125 GLU B CA 1
ATOM 2491 C C . GLU B 1 125 ? -11.312 -22.281 -3.021 1 98.12 125 GLU B C 1
ATOM 2493 O O . GLU B 1 125 ? -11.07 -22.438 -1.824 1 98.12 125 GLU B O 1
ATOM 2498 N N . THR B 1 126 ? -10.742 -21.391 -3.789 1 98 126 THR B N 1
ATOM 2499 C CA . THR B 1 126 ? -9.711 -20.531 -3.223 1 98 126 THR B CA 1
ATOM 2500 C C . THR B 1 126 ? -10.32 -19.547 -2.223 1 98 126 THR B C 1
ATOM 2502 O O . THR B 1 126 ? -9.742 -19.312 -1.158 1 98 126 THR B O 1
ATOM 2505 N N . ILE B 1 127 ? -11.438 -19 -2.564 1 97.62 127 ILE B N 1
ATOM 2506 C CA . ILE B 1 127 ? -12.117 -18.078 -1.655 1 97.62 127 ILE B CA 1
ATOM 2507 C C . ILE B 1 127 ? -12.453 -18.797 -0.35 1 97.62 127 ILE B C 1
ATOM 2509 O O . ILE B 1 127 ? -12.266 -18.234 0.736 1 97.62 127 ILE B O 1
ATOM 2513 N N . LYS B 1 128 ? -12.914 -19.984 -0.498 1 97.19 128 LYS B N 1
ATOM 2514 C CA . LYS B 1 128 ? -13.203 -20.781 0.692 1 97.19 128 LYS B CA 1
ATOM 2515 C C . LYS B 1 128 ? -11.969 -20.922 1.576 1 97.19 128 LYS B C 1
ATOM 2517 O O . LYS B 1 128 ? -12.047 -20.75 2.795 1 97.19 128 LYS B O 1
ATOM 2522 N N . LEU B 1 129 ? -10.859 -21.219 1.015 1 96.69 129 LEU B N 1
ATOM 2523 C CA . LEU B 1 129 ? -9.609 -21.375 1.748 1 96.69 129 LEU B CA 1
ATOM 2524 C C . LEU B 1 129 ? -9.195 -20.047 2.398 1 96.69 129 LEU B C 1
ATOM 2526 O O . LEU B 1 129 ? -8.727 -20.047 3.541 1 96.69 129 LEU B O 1
ATOM 2530 N N . LEU B 1 130 ? -9.367 -18.938 1.717 1 97.12 130 LEU B N 1
ATOM 2531 C CA . LEU B 1 130 ? -8.961 -17.625 2.215 1 97.12 130 LEU B CA 1
ATOM 2532 C C . LEU B 1 130 ? -9.852 -17.188 3.367 1 97.12 130 LEU B C 1
ATOM 2534 O O . LEU B 1 130 ? -9.398 -16.5 4.289 1 97.12 130 LEU B O 1
ATOM 2538 N N . VAL B 1 131 ? -11.109 -17.594 3.299 1 94.75 131 VAL B N 1
ATOM 2539 C CA . VAL B 1 131 ? -12.008 -17.312 4.41 1 94.75 131 VAL B CA 1
ATOM 2540 C C . VAL B 1 131 ? -11.594 -18.141 5.629 1 94.75 131 VAL B C 1
ATOM 2542 O O . VAL B 1 131 ? -11.547 -17.625 6.746 1 94.75 131 VAL B O 1
ATOM 2545 N N . GLN B 1 132 ? -11.234 -19.344 5.438 1 93.38 132 GLN B N 1
ATOM 2546 C CA . GLN B 1 132 ? -10.797 -20.219 6.523 1 93.38 132 GLN B CA 1
ATOM 2547 C C . GLN B 1 132 ? -9.516 -19.703 7.168 1 93.38 132 GLN B C 1
ATOM 2549 O O . GLN B 1 132 ? -9.344 -19.797 8.383 1 93.38 132 GLN B O 1
ATOM 2554 N N . SER B 1 133 ? -8.656 -19.109 6.387 1 92.44 133 SER B N 1
ATOM 2555 C CA . SER B 1 133 ? -7.379 -18.609 6.895 1 92.44 133 SER B CA 1
ATOM 2556 C C . SER B 1 133 ? -7.512 -17.188 7.41 1 92.44 133 SER B C 1
ATOM 2558 O O . SER B 1 133 ? -6.516 -16.562 7.789 1 92.44 133 SER B O 1
ATOM 2560 N N . LYS B 1 134 ? -8.648 -16.562 7.301 1 92.31 134 LYS B N 1
ATOM 2561 C CA . LYS B 1 134 ? -8.992 -15.227 7.793 1 92.31 134 LYS B CA 1
ATOM 2562 C C . LYS B 1 134 ? -8.258 -14.141 7.008 1 92.31 134 LYS B C 1
ATOM 2564 O O . LYS B 1 134 ? -7.887 -13.109 7.566 1 92.31 134 LYS B O 1
ATOM 2569 N N . MET B 1 135 ? -8.008 -14.484 5.758 1 95.12 135 MET B N 1
ATOM 2570 C CA . MET B 1 135 ? -7.445 -13.484 4.859 1 95.12 135 MET B CA 1
ATOM 2571 C C . MET B 1 135 ? -8.547 -12.727 4.125 1 95.12 135 MET B C 1
ATOM 2573 O O . MET B 1 135 ? -8.336 -11.617 3.641 1 95.12 135 MET B O 1
ATOM 2577 N N . LEU B 1 136 ? -9.648 -13.383 4.047 1 94.81 136 LEU B N 1
ATOM 2578 C CA . LEU B 1 136 ? -10.867 -12.859 3.441 1 94.81 136 LEU B CA 1
ATOM 2579 C C . LEU B 1 136 ? -12.07 -13.086 4.348 1 94.81 136 LEU B C 1
ATOM 2581 O O . LEU B 1 136 ? -12.164 -14.125 5.008 1 94.81 136 LEU B O 1
ATOM 2585 N N . PHE B 1 137 ? -12.945 -12.109 4.371 1 92.56 137 PHE B N 1
ATOM 2586 C CA . PHE B 1 137 ? -14.188 -12.227 5.125 1 92.56 137 PHE B CA 1
ATOM 2587 C C . PHE B 1 137 ? -15.391 -12 4.215 1 92.56 137 PHE B C 1
ATOM 2589 O O . PHE B 1 137 ? -15.281 -11.328 3.189 1 92.56 137 PHE B O 1
ATOM 2596 N N . THR B 1 138 ? -16.453 -12.547 4.645 1 92.25 138 THR B N 1
ATOM 2597 C CA . THR B 1 138 ? -17.688 -12.359 3.881 1 92.25 138 THR B CA 1
ATOM 2598 C C . THR B 1 138 ? -18.844 -11.977 4.801 1 92.25 138 THR B C 1
ATOM 2600 O O . THR B 1 138 ? -18.891 -12.406 5.953 1 92.25 138 THR B O 1
ATOM 2603 N N . LYS B 1 139 ? -19.703 -11.086 4.344 1 89.62 139 LYS B N 1
ATOM 2604 C CA . LYS B 1 139 ? -20.953 -10.703 5 1 89.62 139 LYS B CA 1
ATOM 2605 C C . LYS B 1 139 ? -22.094 -10.586 3.988 1 89.62 139 LYS B C 1
ATOM 2607 O O . LYS B 1 139 ? -21.859 -10.297 2.812 1 89.62 139 LYS B O 1
ATOM 2612 N N . PRO B 1 140 ? -23.281 -10.812 4.555 1 93.62 140 PRO B N 1
ATOM 2613 C CA . PRO B 1 140 ? -24.422 -10.531 3.668 1 93.62 140 PRO B CA 1
ATOM 2614 C C . PRO B 1 140 ? -24.547 -9.047 3.328 1 93.62 140 PRO B C 1
ATOM 2616 O O . PRO B 1 140 ? -24.234 -8.188 4.16 1 93.62 140 PRO B O 1
ATOM 2619 N N . GLN B 1 141 ? -24.969 -8.789 2.129 1 91.44 141 GLN B N 1
ATOM 2620 C CA . GLN B 1 141 ? -25.219 -7.398 1.753 1 91.44 141 GLN B CA 1
ATOM 2621 C C . GLN B 1 141 ? -26.453 -6.848 2.465 1 91.44 141 GLN B C 1
ATOM 2623 O O . GLN B 1 141 ? -27.375 -7.602 2.795 1 91.44 141 GLN B O 1
ATOM 2628 N N . GLU B 1 142 ? -26.438 -5.594 2.656 1 87.56 142 GLU B N 1
ATOM 2629 C CA . GLU B 1 142 ? -27.547 -4.953 3.377 1 87.56 142 GLU B CA 1
ATOM 2630 C C . GLU B 1 142 ? -28.828 -4.988 2.564 1 87.56 142 GLU B C 1
ATOM 2632 O O . GLU B 1 142 ? -29.906 -5.25 3.107 1 87.56 142 GLU B O 1
ATOM 2637 N N . GLU B 1 143 ? -28.797 -4.699 1.303 1 87.94 143 GLU B N 1
ATOM 2638 C CA . GLU B 1 143 ? -29.969 -4.586 0.445 1 87.94 143 GLU B CA 1
ATOM 2639 C C . GLU B 1 143 ? -30.5 -5.961 0.043 1 87.94 143 GLU B C 1
ATOM 2641 O O . GLU B 1 143 ? -31.703 -6.145 -0.13 1 87.94 143 GLU B O 1
ATOM 2646 N N . ASN B 1 144 ? -29.672 -6.867 -0.229 1 91.44 144 ASN B N 1
ATOM 2647 C CA . ASN B 1 144 ? -29.984 -8.234 -0.606 1 91.44 144 ASN B CA 1
ATOM 2648 C C . ASN B 1 144 ? -29.188 -9.25 0.212 1 91.44 144 ASN B C 1
ATOM 2650 O O . ASN B 1 144 ? -28.047 -9.578 -0.138 1 91.44 144 ASN B O 1
ATOM 2654 N N . LYS B 1 145 ? -29.781 -9.797 1.221 1 91.31 145 LYS B N 1
ATOM 2655 C CA . LYS B 1 145 ? -29.109 -10.648 2.203 1 91.31 145 LYS B CA 1
ATOM 2656 C C . LYS B 1 145 ? -28.641 -11.961 1.575 1 91.31 145 LYS B C 1
ATOM 2658 O O . LYS B 1 145 ? -27.844 -12.68 2.158 1 91.31 145 LYS B O 1
ATOM 2663 N N . ARG B 1 146 ? -29.141 -12.297 0.416 1 92.56 146 ARG B N 1
ATOM 2664 C CA . ARG B 1 146 ? -28.734 -13.523 -0.271 1 92.56 146 ARG B CA 1
ATOM 2665 C C . ARG B 1 146 ? -27.391 -13.336 -0.969 1 92.56 146 ARG B C 1
ATOM 2667 O O . ARG B 1 146 ? -26.75 -14.312 -1.346 1 92.56 146 ARG B O 1
ATOM 2674 N N . LYS B 1 147 ? -27.031 -12.086 -1.167 1 94.38 147 LYS B N 1
ATOM 2675 C CA . LYS B 1 147 ? -25.75 -11.789 -1.802 1 94.38 147 LYS B CA 1
ATOM 2676 C C . LYS B 1 147 ? -24.688 -11.477 -0.76 1 94.38 147 LYS B C 1
ATOM 2678 O O . LYS B 1 147 ? -24.984 -10.93 0.302 1 94.38 147 LYS B O 1
ATOM 2683 N N . LYS B 1 148 ? -23.484 -11.875 -1.14 1 94.81 148 LYS B N 1
ATOM 2684 C CA . LYS B 1 148 ? -22.375 -11.664 -0.213 1 94.81 148 LYS B CA 1
ATOM 2685 C C . LYS B 1 148 ? -21.516 -10.484 -0.644 1 94.81 148 LYS B C 1
ATOM 2687 O O . LYS B 1 148 ? -21.453 -10.148 -1.829 1 94.81 148 LYS B O 1
ATOM 2692 N N . LYS B 1 149 ? -20.922 -9.875 0.311 1 93.38 149 LYS B N 1
ATOM 2693 C CA . LYS B 1 149 ? -19.828 -8.938 0.069 1 93.38 149 LYS B CA 1
ATOM 2694 C C . LYS B 1 149 ? -18.547 -9.398 0.743 1 93.38 149 LYS B C 1
ATOM 2696 O O . LYS B 1 149 ? -18.578 -10.109 1.748 1 93.38 149 LYS B O 1
ATOM 2701 N N . TYR B 1 150 ? -17.438 -9.039 0.14 1 94.06 150 TYR B N 1
ATOM 2702 C CA . TYR B 1 150 ? -16.141 -9.57 0.552 1 94.06 150 TYR B CA 1
ATOM 2703 C C . TYR B 1 150 ? -15.242 -8.461 1.087 1 94.06 150 TYR B C 1
ATOM 2705 O O . TYR B 1 150 ? -15.227 -7.352 0.546 1 94.06 150 TYR B O 1
ATOM 2713 N N . TYR B 1 151 ? -14.508 -8.812 2.135 1 91.38 151 TYR B N 1
ATOM 2714 C CA . TYR B 1 151 ? -13.531 -7.941 2.777 1 91.38 151 TYR B CA 1
ATOM 2715 C C . TYR B 1 151 ? -12.164 -8.617 2.863 1 91.38 151 TYR B C 1
ATOM 2717 O O . TYR B 1 151 ? -12.078 -9.828 3.072 1 91.38 151 TYR B O 1
ATOM 2725 N N . LEU B 1 152 ? -11.156 -7.781 2.693 1 93.81 152 LEU B N 1
ATOM 2726 C CA . LEU B 1 152 ? -9.828 -8.32 2.982 1 93.81 152 LEU B CA 1
ATOM 2727 C C . LEU B 1 152 ? -9.453 -8.094 4.441 1 93.81 152 LEU B C 1
ATOM 2729 O 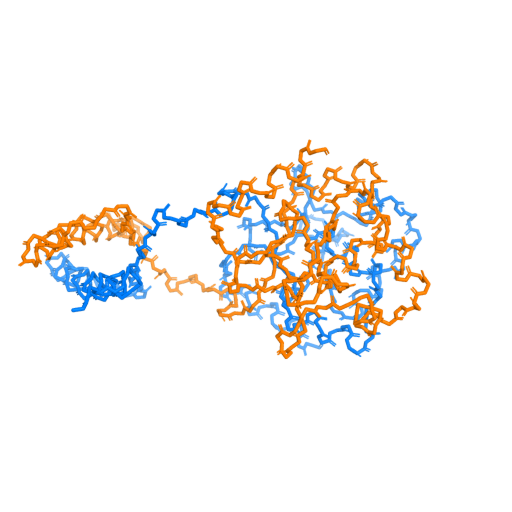O . LEU B 1 152 ? -9.984 -7.184 5.086 1 93.81 152 LEU B O 1
ATOM 2733 N N . ASN B 1 153 ? -8.633 -8.953 4.988 1 91.75 153 ASN B N 1
ATOM 2734 C CA . ASN B 1 153 ? -8.094 -8.719 6.328 1 91.75 153 ASN B CA 1
ATOM 2735 C C . ASN B 1 153 ? -7.305 -7.418 6.398 1 91.75 153 ASN B C 1
ATOM 2737 O O . ASN B 1 153 ? -6.211 -7.32 5.84 1 91.75 153 ASN B O 1
ATOM 2741 N N . PRO B 1 154 ? -7.883 -6.465 7.066 1 90.88 154 PRO B N 1
ATOM 2742 C CA . PRO B 1 154 ? -7.23 -5.156 7.074 1 90.88 154 PRO B CA 1
ATOM 2743 C C . PRO B 1 154 ? -5.891 -5.168 7.809 1 90.88 154 PRO B C 1
ATOM 2745 O O . PRO B 1 154 ? -5.117 -4.211 7.707 1 90.88 154 PRO B O 1
ATOM 2748 N N . LYS B 1 155 ? -5.562 -6.176 8.508 1 90.62 155 LYS B N 1
ATOM 2749 C CA . LYS B 1 155 ? -4.254 -6.281 9.148 1 90.62 155 LYS B CA 1
ATOM 2750 C C . LYS B 1 155 ? -3.16 -6.566 8.125 1 90.62 155 LYS B C 1
ATOM 2752 O O . LYS B 1 155 ? -1.975 -6.371 8.406 1 90.62 155 LYS B O 1
ATOM 2757 N N . VAL B 1 156 ? -3.592 -7.027 7.004 1 94.06 156 VAL B N 1
ATOM 2758 C CA . VAL B 1 156 ? -2.609 -7.395 5.988 1 94.06 156 VAL B CA 1
ATOM 2759 C C . VAL B 1 156 ? -2.699 -6.426 4.809 1 94.06 156 VAL B C 1
ATOM 2761 O O . VAL B 1 156 ? -1.68 -5.91 4.344 1 94.06 156 VAL B O 1
ATOM 2764 N N . PHE B 1 157 ? -3.875 -6.266 4.352 1 93.69 157 PHE B N 1
ATOM 2765 C CA . PHE B 1 157 ? -4.137 -5.367 3.23 1 93.69 157 PHE B CA 1
ATOM 2766 C C . PHE B 1 157 ? -5.086 -4.25 3.643 1 93.69 157 PHE B C 1
ATOM 2768 O O . PHE B 1 157 ? -6.105 -4.5 4.289 1 93.69 157 PHE B O 1
ATOM 2775 N N . TYR B 1 158 ? -4.723 -3.047 3.279 1 91.12 158 TYR B N 1
ATOM 2776 C CA . TYR B 1 158 ? -5.566 -1.924 3.672 1 91.12 158 TYR B CA 1
ATOM 2777 C C . TYR B 1 158 ? -5.449 -0.779 2.672 1 91.12 158 TYR B C 1
ATOM 2779 O O . TYR B 1 158 ? -4.359 -0.488 2.178 1 91.12 158 TYR B O 1
ATOM 2787 N N . SER B 1 159 ? -6.547 -0.2 2.381 1 89.12 159 SER B N 1
ATOM 2788 C CA . SER B 1 159 ? -6.566 1.018 1.576 1 89.12 159 SER B CA 1
ATOM 2789 C C . SER B 1 159 ? -7.016 2.219 2.402 1 89.12 159 SER B C 1
ATOM 2791 O O . SER B 1 159 ? -8.055 2.172 3.062 1 89.12 159 SER B O 1
ATOM 2793 N N . GLY B 1 160 ? -6.094 3.199 2.377 1 82 160 GLY B N 1
ATOM 2794 C CA . GLY B 1 160 ? -6.414 4.387 3.154 1 82 160 GLY B CA 1
ATOM 2795 C C . GLY B 1 160 ? -5.531 4.551 4.379 1 82 160 GLY B C 1
ATOM 2796 O O . GLY B 1 160 ? -4.512 3.869 4.512 1 82 160 GLY B O 1
ATOM 2797 N N . THR B 1 161 ? -5.902 5.562 5.156 1 77.12 161 THR B N 1
ATOM 2798 C CA . THR B 1 161 ? -5.062 5.91 6.297 1 77.12 161 THR B CA 1
ATOM 2799 C C . THR B 1 161 ? -5.84 5.781 7.602 1 77.12 161 THR B C 1
ATOM 2801 O O . THR B 1 161 ? -5.281 5.383 8.625 1 77.12 161 THR B O 1
ATOM 2804 N N . PHE B 1 162 ? -7.102 6.02 7.492 1 75.06 162 PHE B N 1
ATOM 2805 C CA . PHE B 1 162 ? -7.906 6.094 8.703 1 75.06 162 PHE B CA 1
ATOM 2806 C C . PHE B 1 162 ? -9.016 5.047 8.688 1 75.06 162 PHE B C 1
ATOM 2808 O O . PHE B 1 162 ? -9.43 4.594 7.617 1 75.06 162 PHE B O 1
ATOM 2815 N N . ILE B 1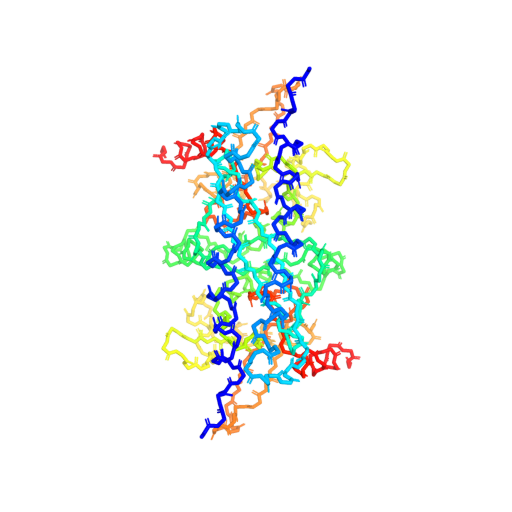 163 ? -9.383 4.605 9.93 1 74.25 163 ILE B N 1
ATOM 2816 C CA . ILE B 1 163 ? -10.5 3.68 10.078 1 74.25 163 ILE B CA 1
ATOM 2817 C C . ILE B 1 163 ? -11.477 4.215 11.117 1 74.25 163 ILE B C 1
ATOM 2819 O O . ILE B 1 163 ? -11.07 4.84 12.102 1 74.25 163 ILE B O 1
ATOM 2823 N N . ASN B 1 164 ? -12.664 4.039 10.734 1 70.75 164 ASN B N 1
ATOM 2824 C CA . ASN B 1 164 ? -13.672 4.344 11.742 1 70.75 164 ASN B CA 1
ATOM 2825 C C . ASN B 1 164 ? -13.523 3.453 12.969 1 70.75 164 ASN B C 1
ATOM 2827 O O . ASN B 1 164 ? -13.281 2.25 12.844 1 70.75 164 ASN B O 1
ATOM 2831 N N . THR B 1 165 ? -13.641 4.047 14.125 1 73.44 165 THR B N 1
ATOM 2832 C CA . THR B 1 165 ? -13.406 3.318 15.367 1 73.44 165 THR B CA 1
ATOM 2833 C C . THR B 1 165 ? -14.391 2.16 15.5 1 73.44 165 THR B C 1
ATOM 2835 O O . THR B 1 165 ? -14.023 1.088 15.992 1 73.44 165 THR B O 1
ATOM 2838 N N . TYR B 1 166 ? -15.57 2.377 15.109 1 70.88 166 TYR B N 1
ATOM 2839 C CA . TYR B 1 166 ? -16.578 1.325 15.211 1 70.88 166 TYR B CA 1
ATOM 2840 C C . TYR B 1 166 ? -16.219 0.141 14.32 1 70.88 166 TYR B C 1
ATOM 2842 O O . TYR B 1 166 ? -16.266 -1.011 14.758 1 70.88 166 TYR B O 1
ATOM 2850 N N . PHE B 1 167 ? -15.883 0.375 13.172 1 73.12 167 PHE B N 1
ATOM 2851 C CA . PHE B 1 167 ? -15.516 -0.675 12.234 1 73.12 167 PHE B CA 1
ATOM 2852 C C . PHE B 1 167 ? -14.242 -1.388 12.68 1 73.12 167 PHE B C 1
ATOM 2854 O O . PHE B 1 167 ? -14.125 -2.605 12.523 1 73.12 167 PHE B O 1
ATOM 2861 N N . LYS B 1 168 ? -13.414 -0.549 13.148 1 76.44 168 LYS B N 1
ATOM 2862 C CA . LYS B 1 168 ? -12.18 -1.132 13.672 1 76.44 168 LYS B CA 1
ATOM 2863 C C . LYS B 1 168 ? -12.477 -2.197 14.719 1 76.44 168 LYS B C 1
ATOM 2865 O O . LYS B 1 168 ? -11.898 -3.287 14.688 1 76.44 168 LYS B O 1
ATOM 2870 N N . ASP B 1 169 ? -13.344 -1.88 15.578 1 79.31 169 ASP B N 1
ATOM 2871 C CA . ASP B 1 169 ? -13.711 -2.812 16.641 1 79.31 169 ASP B CA 1
ATOM 2872 C C . ASP B 1 169 ? -14.352 -4.07 16.062 1 79.31 169 ASP B C 1
ATOM 2874 O O . ASP B 1 169 ? -14.07 -5.184 16.516 1 79.31 169 ASP B O 1
ATOM 2878 N N . GLU B 1 170 ? -15.172 -3.971 15.086 1 75.38 170 GLU B N 1
ATOM 2879 C CA . GLU B 1 170 ? -15.852 -5.098 14.461 1 75.38 170 GLU B CA 1
ATOM 2880 C C . GLU B 1 170 ? -14.859 -6.047 13.797 1 75.38 170 GLU B C 1
ATOM 2882 O O . GLU B 1 170 ? -14.977 -7.266 13.914 1 75.38 170 GLU B O 1
ATOM 2887 N N . ILE B 1 171 ? -13.922 -5.512 13.141 1 75.19 171 ILE B N 1
ATOM 2888 C CA . ILE B 1 171 ? -12.93 -6.301 12.422 1 75.19 171 ILE B CA 1
ATOM 2889 C C . ILE B 1 171 ? -12.047 -7.055 13.414 1 75.19 171 ILE B C 1
ATOM 2891 O O . ILE B 1 171 ? -11.75 -8.234 13.219 1 75.19 171 ILE B O 1
ATOM 2895 N N . GLU B 1 172 ? -11.695 -6.297 14.391 1 79.5 172 GLU B N 1
ATOM 2896 C CA . GLU B 1 172 ? -10.836 -6.926 15.383 1 79.5 172 GLU B CA 1
ATOM 2897 C C . GLU B 1 172 ? -11.547 -8.086 16.078 1 79.5 172 GLU B C 1
ATOM 2899 O O . GLU B 1 172 ? -10.93 -9.117 16.375 1 79.5 172 GLU B O 1
ATOM 2904 N N . LYS B 1 173 ? -12.828 -7.891 16.25 1 81.62 173 LYS B N 1
ATOM 2905 C CA . LYS B 1 173 ? -13.625 -8.977 16.828 1 81.62 173 LYS B CA 1
ATOM 2906 C C . LYS B 1 173 ? -13.688 -10.172 15.883 1 81.62 173 LYS B C 1
ATOM 2908 O O . LYS B 1 173 ? -13.586 -11.32 16.312 1 81.62 173 LYS B O 1
ATOM 2913 N N . GLU B 1 174 ? -13.859 -9.945 14.617 1 76.25 174 GLU B N 1
ATOM 2914 C CA . GLU B 1 174 ? -13.961 -11 13.609 1 76.25 174 GLU B CA 1
ATOM 2915 C C . GLU B 1 174 ? -12.641 -11.758 13.469 1 76.25 174 GLU B C 1
ATOM 2917 O O . GLU B 1 174 ? -12.625 -12.984 13.344 1 76.25 174 GLU B O 1
ATOM 2922 N N . ILE B 1 175 ? -11.5 -11.062 13.539 1 79.62 175 ILE B N 1
ATOM 2923 C CA . ILE B 1 175 ? -10.172 -11.641 13.367 1 79.62 175 ILE B CA 1
ATOM 2924 C C . ILE B 1 175 ? -9.82 -12.508 14.57 1 79.62 175 ILE B C 1
ATOM 2926 O O . ILE B 1 175 ? -9.195 -13.562 14.43 1 79.62 175 ILE B O 1
ATOM 2930 N N . ASN B 1 176 ? -10.367 -12.156 15.688 1 75 176 ASN B N 1
ATOM 2931 C CA . ASN B 1 176 ? -10.016 -12.852 16.922 1 75 176 ASN B CA 1
ATOM 2932 C C . ASN B 1 176 ? -10.961 -14.023 17.188 1 75 176 ASN B C 1
ATOM 2934 O O . ASN B 1 176 ? -10.727 -14.812 18.109 1 75 176 ASN B O 1
ATOM 2938 N N . LYS B 1 177 ? -11.898 -14.18 16.484 1 74.81 177 LYS B N 1
ATOM 2939 C CA . LYS B 1 177 ? -12.758 -15.344 16.625 1 74.81 177 LYS B CA 1
ATOM 2940 C C . LYS B 1 177 ? -12.031 -16.625 16.203 1 74.81 177 LYS B C 1
ATOM 2942 O O . LYS B 1 177 ? -11.281 -16.625 15.234 1 74.81 177 LYS B O 1
#

Nearest PDB structures (foldseek):
  5ffx-assembly2_D  TM=6.014E-01  e=3.616E-04  Staphylococcus aureus
  5cyv-assembly1_B  TM=5.532E-01  e=8.170E-03  Rhodococcus jostii RHA1
  2yr2-assembly1_A  TM=4.486E-01  e=4.859E-03  Sulfurisphaera tokodaii
  7l1i-assembly1_A-2  TM=5.042E-01  e=9.928E-03  Acinetobacter baumannii
  3gfl-assembly1_A-2  TM=4.531E-01  e=1.374E-02  Sulfurisphaera tokodaii

pLDDT: mean 85.31, std 10.92, range [40.81, 98.31]

Sequence (354 aa):
MGQSRQEFLQELQEVGQIIVNNAIKDHMEAHDYKETGYDISIKINDHNQVPWKRNALFSKVFVKELENKMKKRELTLEQVGLLTCLSARLDIKDNESVLRNSDGSYMSQQDISEYVGWSRNKTHETIKLLVQSKMLFTKPQEENKRKKKYYLNPKVFYSGTFINTYFKDEIEKEINKMGQSRQEFLQELQEVGQIIVNNAIKDHMEAHDYKETGYDISIKINDHNQVPWKRNALFSKVFVKELENKMKKRELTLEQVGLLTCLSARLDIKDNESVLRNSDGSYMSQQDISEYVGWSRNKTHETIKLLVQSKMLFTKPQEENKRKKKYYLNPKVFYSGTFINTYFKDEIEKEINK

Foldseek 3Di:
DDQPPVRVQVVCQVVVQVVVVVVVVVVCVVVVPPDDDDDDGDDDDDPVDDDDPPPDFDKDFDDPVVVVCVVVVLDDPVLVVLLRQQLSQQDQVQQLQWGADPVGHAAALVNSCVSVVHDSVVSVVSQVSCVVSQQKDWAADPVGRVGIIMHGLCNGMGTYDDHDPVSVVVSVVVSVD/DDQPPVRVQVVCQVVVQVVVVVVVVVVCVVVVPPDDDDDDGDDDDDPVDDDPDPPDFDKDFDDPVVVVCVVVVLDDPVLVVLLRQQLSQQDQVQQLQWGADPVGHAAALVNSCVSVVHDSVVSVVSQVSCVVSQQKDWAADPVGRVGIIMHGLCVGMGTYDDHDPVSVVVSVVVSVD

Solvent-accessible surface area (backbone atoms only — not comparable to full-atom values): 19241 Å² total; per-residue (Å²): 132,81,73,49,68,66,55,49,51,50,50,49,41,52,55,35,39,54,50,28,53,52,51,46,52,51,50,31,62,76,65,67,58,79,84,75,61,64,49,80,45,63,43,72,44,47,62,68,46,37,66,55,66,76,89,60,59,49,21,35,38,26,32,66,51,46,49,53,38,48,75,68,63,72,51,52,46,44,54,45,11,48,53,53,59,50,43,56,29,36,37,53,87,70,39,62,31,34,34,34,41,96,86,65,46,64,36,40,71,68,51,52,14,64,72,75,69,47,51,66,66,59,40,51,54,51,51,53,52,32,40,74,68,58,50,30,46,76,44,63,33,88,91,44,65,91,41,60,31,39,28,51,33,61,74,35,39,37,34,70,63,53,24,49,60,68,58,49,52,53,50,55,53,62,69,70,101,130,81,71,50,69,68,54,49,53,51,51,50,39,53,56,36,40,55,50,28,54,51,52,46,52,52,51,31,63,76,67,67,58,80,83,75,56,63,49,80,45,62,42,72,45,48,60,76,50,34,61,69,62,77,91,59,62,49,20,34,39,25,30,67,51,46,51,53,37,48,74,68,61,74,52,52,46,44,53,44,11,48,52,53,60,50,42,55,28,35,36,54,86,71,35,64,31,34,34,34,41,97,87,65,46,65,37,40,72,66,50,50,14,62,72,75,70,46,52,66,65,58,38,50,54,49,51,52,52,32,39,74,67,59,49,29,46,75,43,61,33,89,91,46,63,89,40,60,32,38,27,50,33,62,72,34,41,36,32,70,59,50,24,43,56,68,59,50,51,53,50,53,52,60,70,69,100

Organism: NCBI:txid1402861